Protein AF-A0A0F8YYV9-F1 (afdb_monomer)

Organism: NCBI:txid412755

Mean predicted aligned error: 10.49 Å

Radius of gyration: 18.19 Å; Cα contacts (8 Å, |Δi|>4): 309; chains: 1; bounding box: 38×35×57 Å

Foldseek 3Di:
DVVVVCCVLAPLVLLPWKKWKWWKDDDPDDDDDDDPDCPQQPLSVPVVDDPPIDTATDDIPDVLLLQLLVLLPVCSSRLLVQLLVCVRRRNDWALLVSLVVCVVVVSVCPPPPPCPSVVSSLSVLVSVSQDDGNNDRDPSDRPDQAFDWDADPVRDTDTGRPVPSVVVSVVSRRFKTWDADDCVVNVFDDWDDDPNIIMGITTTRMHTDD

pLDDT: mean 73.63, std 19.94, range [29.73, 96.75]

InterPro domains:
  IPR019062 Restriction endonuclease, type II, HpaII [PF09561] (34-208)

Structure (mmCIF, N/CA/C/O backbone):
data_AF-A0A0F8YYV9-F1
#
_entry.id   AF-A0A0F8YYV9-F1
#
loop_
_atom_site.group_PDB
_atom_site.id
_atom_site.type_symbol
_atom_site.label_atom_id
_atom_site.label_alt_id
_atom_site.label_comp_id
_atom_site.label_asym_id
_atom_site.label_entity_id
_atom_site.label_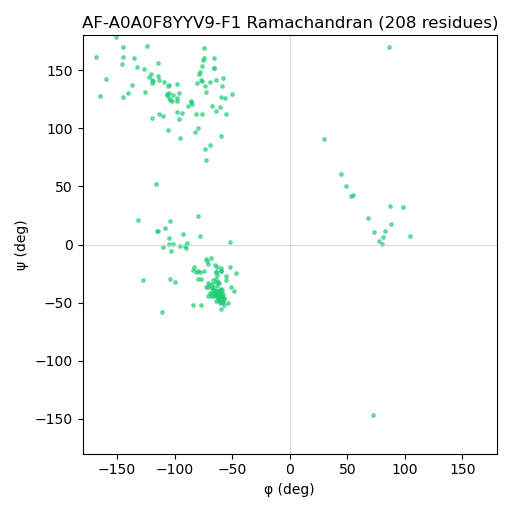seq_id
_atom_site.pdbx_PDB_ins_code
_atom_site.Cartn_x
_atom_site.Cartn_y
_atom_site.Cartn_z
_atom_site.occupancy
_atom_site.B_iso_or_equiv
_atom_site.auth_seq_id
_atom_site.auth_comp_id
_atom_site.auth_asym_id
_atom_site.auth_atom_id
_atom_site.pdbx_PDB_model_num
ATOM 1 N N . GLN A 1 1 ? -0.446 17.752 -26.990 1.00 36.12 1 GLN A N 1
ATOM 2 C CA . GLN A 1 1 ? -0.728 16.373 -27.444 1.00 36.12 1 GLN A CA 1
ATOM 3 C C . GLN A 1 1 ? 0.145 15.329 -26.735 1.00 36.12 1 GLN A C 1
ATOM 5 O O . GLN A 1 1 ? -0.436 14.373 -26.251 1.00 36.12 1 GLN A O 1
ATOM 10 N N . LEU A 1 2 ? 1.465 15.517 -26.540 1.00 30.77 2 LEU A N 1
ATOM 11 C CA . LEU A 1 2 ? 2.277 14.605 -25.694 1.00 30.77 2 LEU A CA 1
ATOM 12 C C . LEU A 1 2 ? 2.104 14.796 -24.171 1.00 30.77 2 LEU A C 1
ATOM 14 O O . LEU A 1 2 ? 2.180 13.827 -23.424 1.00 30.77 2 LEU A O 1
ATOM 18 N N . ALA A 1 3 ? 1.791 16.014 -23.709 1.00 29.73 3 ALA A N 1
ATOM 19 C CA . ALA A 1 3 ? 1.455 16.283 -22.300 1.00 29.73 3 ALA A CA 1
ATOM 20 C C . ALA A 1 3 ? 0.224 15.483 -21.809 1.00 29.73 3 ALA A C 1
ATOM 22 O O . ALA A 1 3 ? 0.084 15.207 -20.625 1.00 29.73 3 ALA A O 1
ATOM 23 N N . THR A 1 4 ? -0.637 15.060 -22.738 1.00 31.62 4 THR A N 1
ATOM 24 C CA . THR A 1 4 ? -1.882 14.327 -22.477 1.00 31.62 4 THR A CA 1
ATOM 25 C C . THR A 1 4 ? -1.653 12.814 -22.314 1.00 31.62 4 THR A C 1
ATOM 27 O O . THR A 1 4 ? -2.448 12.148 -21.663 1.00 31.62 4 THR A O 1
ATOM 30 N N . GLN A 1 5 ? -0.551 12.258 -22.839 1.00 35.56 5 GLN A N 1
ATOM 31 C CA . GLN A 1 5 ? -0.239 10.823 -22.708 1.00 35.56 5 GLN A CA 1
ATOM 32 C C . GLN A 1 5 ? 0.368 10.459 -21.346 1.00 35.56 5 GLN A C 1
ATOM 34 O O . GLN A 1 5 ? 0.130 9.363 -20.849 1.00 35.56 5 GLN A O 1
ATOM 39 N N . ILE A 1 6 ? 1.090 11.388 -20.710 1.00 39.88 6 ILE A N 1
ATOM 40 C CA . ILE A 1 6 ? 1.605 11.204 -19.342 1.00 39.88 6 ILE A CA 1
ATOM 41 C C . ILE A 1 6 ? 0.460 11.293 -18.327 1.00 39.88 6 ILE A C 1
ATOM 43 O O . ILE A 1 6 ? 0.415 10.511 -17.383 1.00 39.88 6 ILE A O 1
ATOM 47 N N . GLN A 1 7 ? -0.520 12.162 -18.572 1.00 32.47 7 GLN A N 1
ATOM 48 C CA . GLN A 1 7 ? -1.734 12.230 -17.762 1.00 32.47 7 GLN A CA 1
ATOM 49 C C . GLN A 1 7 ? -2.594 10.956 -17.901 1.00 32.47 7 GLN A C 1
ATOM 51 O O . GLN A 1 7 ? -3.203 10.523 -16.938 1.00 32.47 7 GLN A O 1
ATOM 56 N N . GLY A 1 8 ? -2.577 10.284 -19.057 1.00 36.84 8 GLY A N 1
ATOM 57 C CA . GLY A 1 8 ? -3.331 9.040 -19.264 1.00 36.84 8 GLY A CA 1
ATOM 58 C C . GLY A 1 8 ? -2.715 7.766 -18.663 1.00 36.84 8 GLY A C 1
ATOM 59 O O . GLY A 1 8 ? -3.448 6.819 -18.413 1.00 36.84 8 GLY A O 1
ATOM 60 N N . ILE A 1 9 ? -1.394 7.715 -18.437 1.00 39.72 9 ILE A N 1
ATOM 61 C CA . ILE A 1 9 ? -0.696 6.517 -17.910 1.00 39.72 9 ILE A CA 1
ATOM 62 C C . ILE A 1 9 ? -0.330 6.672 -16.422 1.00 39.72 9 ILE A C 1
ATOM 64 O O . ILE A 1 9 ? -0.266 5.685 -15.694 1.00 39.72 9 ILE A O 1
ATOM 68 N N . LEU A 1 10 ? -0.093 7.903 -15.952 1.00 37.00 10 LEU A N 1
ATOM 69 C CA . LEU A 1 10 ? 0.369 8.205 -14.588 1.00 37.00 10 LEU A CA 1
ATOM 70 C C . LEU A 1 10 ? -0.653 8.976 -13.752 1.00 37.00 10 LEU A C 1
ATOM 72 O O . LEU A 1 10 ? -0.340 9.416 -12.642 1.00 37.00 10 LEU A O 1
ATOM 76 N N . GLU A 1 11 ? -1.897 9.083 -14.214 1.00 37.03 11 GLU A N 1
ATOM 77 C CA . GLU A 1 11 ? -2.996 9.274 -13.287 1.00 37.03 11 GLU A CA 1
ATOM 78 C C . GLU A 1 11 ? -3.191 7.970 -12.488 1.00 37.03 11 GLU A C 1
ATOM 80 O O . GLU A 1 11 ? -4.095 7.173 -12.712 1.00 37.03 11 GLU A O 1
ATOM 85 N N . LEU A 1 12 ? -2.427 7.842 -11.398 1.00 41.78 12 LEU A N 1
ATOM 86 C CA . LEU A 1 12 ? -2.854 7.105 -10.198 1.00 41.78 12 LEU A CA 1
ATOM 87 C C . LEU A 1 12 ? -4.246 7.565 -9.685 1.00 41.78 12 LEU A C 1
ATOM 89 O O . LEU A 1 12 ? -4.728 7.055 -8.675 1.00 41.78 12 LEU A O 1
ATOM 93 N N . HIS A 1 13 ? -4.909 8.510 -10.368 1.00 35.72 13 HIS A N 1
ATOM 94 C CA . HIS A 1 13 ? -6.298 8.900 -10.174 1.00 35.72 13 HIS A CA 1
ATOM 95 C C . HIS A 1 13 ? -7.268 7.727 -10.388 1.00 35.72 13 HIS A C 1
ATOM 97 O O . HIS A 1 13 ? -8.344 7.743 -9.791 1.00 35.72 13 HIS A O 1
ATOM 103 N N . ASP A 1 14 ? -6.866 6.685 -11.130 1.00 36.91 14 ASP A N 1
ATOM 104 C CA . ASP A 1 14 ? -7.659 5.461 -11.303 1.00 36.91 14 ASP A CA 1
ATOM 105 C C . ASP A 1 14 ? -7.373 4.359 -10.273 1.00 36.91 14 ASP A C 1
ATOM 107 O O . ASP A 1 14 ? -8.088 3.352 -10.245 1.00 36.91 14 ASP A O 1
ATOM 111 N N . MET A 1 15 ? -6.436 4.552 -9.331 1.00 43.28 15 MET A N 1
ATOM 112 C CA . MET A 1 15 ? -6.504 3.811 -8.066 1.00 43.28 15 MET A CA 1
ATOM 113 C C . MET A 1 15 ? -7.656 4.382 -7.236 1.00 43.28 15 MET A C 1
ATOM 115 O O . MET A 1 15 ? -7.483 5.093 -6.243 1.00 43.28 15 MET A O 1
ATOM 119 N N . GLN A 1 16 ? -8.866 4.054 -7.686 1.00 45.97 16 GLN A N 1
ATOM 120 C CA . GLN A 1 16 ? -10.112 4.251 -6.978 1.00 45.97 16 GLN A CA 1
ATOM 121 C C . GLN A 1 16 ? -10.024 3.470 -5.668 1.00 45.97 16 GLN A C 1
ATOM 123 O O . GLN A 1 16 ? -10.283 2.275 -5.616 1.00 45.97 16 GLN A O 1
ATOM 128 N N . TYR A 1 17 ? -9.594 4.169 -4.622 1.00 51.03 17 TYR A N 1
ATOM 129 C CA . TYR A 1 17 ? -9.796 3.874 -3.207 1.00 51.03 17 TYR A CA 1
ATOM 130 C C . TYR A 1 17 ? -9.918 2.396 -2.867 1.00 51.03 17 TYR A C 1
ATOM 132 O O . TYR A 1 17 ? -11.024 1.857 -2.779 1.00 51.03 17 TYR A O 1
ATOM 140 N N . VAL A 1 18 ? -8.796 1.756 -2.568 1.00 57.97 18 VAL A N 1
ATOM 141 C CA . VAL A 1 18 ? -8.884 0.391 -2.073 1.00 57.97 18 VAL A CA 1
ATOM 142 C C . VAL A 1 18 ? -9.122 0.401 -0.575 1.00 57.97 18 VAL A C 1
ATOM 144 O O . VAL A 1 18 ? -8.307 0.920 0.185 1.00 57.97 18 VAL A O 1
ATOM 147 N N . ARG A 1 19 ? -10.235 -0.197 -0.142 1.00 71.62 19 ARG A N 1
ATOM 148 C CA . ARG A 1 19 ? -10.533 -0.367 1.277 1.00 71.62 19 ARG A CA 1
ATOM 149 C C . ARG A 1 19 ? -9.894 -1.627 1.836 1.00 71.62 19 ARG A C 1
ATOM 151 O O . ARG A 1 19 ? -10.179 -2.729 1.378 1.00 71.62 19 ARG A O 1
ATOM 158 N N . ILE A 1 20 ? -9.079 -1.438 2.862 1.00 75.75 20 ILE A N 1
ATOM 159 C CA . ILE A 1 20 ? -8.535 -2.493 3.705 1.00 75.75 20 ILE A CA 1
ATOM 160 C C . ILE A 1 20 ? -9.288 -2.467 5.025 1.00 75.75 20 ILE A C 1
ATOM 162 O O . ILE A 1 20 ? -9.463 -1.412 5.640 1.00 75.75 20 ILE A O 1
ATOM 166 N N . GLU A 1 21 ? -9.748 -3.636 5.442 1.00 76.94 21 GLU A N 1
ATOM 167 C CA . GLU A 1 21 ? -10.428 -3.823 6.705 1.00 76.94 21 GLU A CA 1
ATOM 168 C C . GLU A 1 21 ? -9.463 -4.340 7.759 1.00 76.94 21 GLU A C 1
ATOM 170 O O . GLU A 1 21 ? -8.829 -5.387 7.596 1.00 76.94 21 GLU A O 1
ATOM 175 N N . LEU A 1 22 ? -9.376 -3.593 8.855 1.00 72.25 22 LEU A N 1
ATOM 176 C CA . LEU A 1 22 ? -8.602 -3.959 10.026 1.00 72.25 22 LEU A CA 1
ATOM 177 C C . LEU A 1 22 ? -9.547 -4.199 11.201 1.00 72.25 22 LEU A C 1
ATOM 179 O O . LEU A 1 22 ? -10.558 -3.510 11.349 1.00 72.25 22 LEU A O 1
ATOM 183 N N . LYS A 1 23 ? -9.204 -5.156 12.056 1.00 71.88 23 LYS A N 1
ATOM 184 C CA . LYS A 1 23 ? -9.963 -5.507 13.258 1.00 71.88 23 LYS A CA 1
ATOM 185 C C . LYS A 1 23 ? -9.123 -5.301 14.510 1.00 71.88 23 LYS A C 1
ATOM 187 O O . LYS A 1 23 ? -7.941 -5.642 14.519 1.00 71.88 23 LYS A O 1
ATOM 192 N N . GLY A 1 24 ? -9.762 -4.799 15.564 1.00 63.09 24 GLY A N 1
ATOM 193 C CA . GLY A 1 24 ? -9.172 -4.581 16.885 1.00 63.09 24 GLY A CA 1
ATOM 194 C C . GLY A 1 24 ? -10.213 -4.686 18.005 1.00 63.09 24 GLY A C 1
ATOM 195 O O . GLY A 1 24 ? -11.397 -4.919 17.753 1.00 63.09 24 GLY A O 1
ATOM 196 N N . SER A 1 25 ? -9.774 -4.532 19.250 1.00 49.75 25 SER A N 1
ATOM 197 C CA . SER A 1 25 ? -10.613 -4.576 20.455 1.00 49.75 25 SER A CA 1
ATOM 198 C C . SER A 1 25 ? -10.524 -3.240 21.196 1.00 49.75 25 SER A C 1
ATOM 200 O O . SER A 1 25 ? -9.493 -2.979 21.795 1.00 49.75 25 SER A O 1
ATOM 202 N N . VAL A 1 26 ? -11.585 -2.424 21.189 1.00 45.41 26 VAL A N 1
ATOM 203 C CA . VAL A 1 26 ? -11.641 -1.150 21.942 1.00 45.41 26 VAL A CA 1
ATOM 204 C C . VAL A 1 26 ? -12.483 -1.359 23.202 1.00 45.41 26 VAL A C 1
ATOM 206 O O . VAL A 1 26 ? -13.652 -1.734 23.069 1.00 45.41 26 VAL A O 1
ATOM 209 N N . LEU A 1 27 ? -11.946 -1.088 24.395 1.00 41.25 27 LEU A N 1
ATOM 210 C CA . LEU A 1 27 ? -12.754 -1.024 25.623 1.00 41.25 27 LEU A CA 1
ATOM 211 C C . LEU A 1 27 ? -13.532 0.299 25.692 1.00 41.25 27 LEU A C 1
ATOM 213 O O . LEU A 1 27 ? -13.031 1.349 25.290 1.00 41.25 27 LEU A O 1
ATOM 217 N N . GLU A 1 28 ? -14.770 0.242 26.183 1.00 36.41 28 GLU A N 1
ATOM 218 C CA . GLU A 1 28 ? -15.566 1.434 26.487 1.00 36.41 28 GLU A CA 1
ATOM 219 C C . GLU A 1 28 ? -14.845 2.301 27.535 1.00 36.41 28 GLU A C 1
ATOM 221 O O . GLU A 1 28 ? -14.475 1.812 28.599 1.00 36.41 28 GLU A O 1
ATOM 226 N N . GLY A 1 29 ? -14.648 3.593 27.237 1.00 42.50 29 GLY A N 1
ATOM 227 C CA . GLY A 1 29 ? -14.266 4.593 28.244 1.00 42.50 29 GLY A CA 1
ATOM 228 C C . GLY A 1 29 ? -12.784 4.982 28.374 1.00 42.50 29 GLY A C 1
ATOM 229 O O . GLY A 1 29 ? -12.363 5.344 29.469 1.00 42.50 29 GLY A O 1
ATOM 230 N N . SER A 1 30 ? -11.967 4.982 27.317 1.00 35.78 30 SER A N 1
ATOM 231 C CA . SER A 1 30 ? -10.571 5.446 27.428 1.00 35.78 30 SER A CA 1
ATOM 232 C C . SER A 1 30 ? -10.419 6.982 27.411 1.00 35.78 30 SER A C 1
ATOM 234 O O . SER A 1 30 ? -10.393 7.635 26.367 1.00 35.78 30 SER A O 1
ATOM 236 N N . VAL A 1 31 ? -10.244 7.556 28.607 1.00 35.34 31 VAL A N 1
ATOM 237 C CA . VAL A 1 31 ? -9.543 8.833 28.852 1.00 35.34 31 VAL A CA 1
ATOM 238 C C . VAL A 1 31 ? -8.034 8.589 28.687 1.00 35.34 31 VAL A C 1
ATOM 240 O O . VAL A 1 31 ? -7.525 7.571 29.150 1.00 35.34 31 VAL A O 1
ATOM 243 N N . LEU A 1 32 ? -7.300 9.484 28.009 1.00 38.00 32 LEU A N 1
ATOM 244 C CA . LEU A 1 32 ? -5.879 9.273 27.682 1.00 38.00 32 LEU A CA 1
ATOM 245 C C . LEU A 1 32 ? -4.940 10.248 28.408 1.00 38.00 32 LEU A C 1
ATOM 247 O O . LEU A 1 32 ? -4.836 11.410 28.005 1.00 38.00 32 LEU A O 1
ATOM 251 N N . GLU A 1 33 ? -4.127 9.730 29.333 1.00 29.80 33 GLU A N 1
ATOM 252 C CA . GLU A 1 33 ? -2.882 10.370 29.780 1.00 29.80 33 GLU A CA 1
ATOM 253 C C . GLU A 1 33 ? -1.822 10.437 28.660 1.00 29.80 33 GLU A C 1
ATOM 255 O O . GLU A 1 33 ? -1.933 9.824 27.590 1.00 29.80 33 GLU A O 1
ATOM 260 N N . GLY A 1 34 ? -0.853 11.331 28.854 1.00 33.31 34 GLY A N 1
ATOM 261 C CA . GLY A 1 34 ? 0.056 11.866 27.845 1.00 33.31 34 GLY A CA 1
ATOM 262 C C . GLY A 1 34 ? 1.188 10.927 27.422 1.00 33.31 34 GLY A C 1
ATOM 263 O O . GLY A 1 34 ? 1.820 10.249 28.221 1.00 33.31 34 GLY A O 1
ATOM 264 N N . GLY A 1 35 ? 1.476 10.942 26.123 1.00 31.58 35 GLY A N 1
ATOM 265 C CA . GLY A 1 35 ? 2.637 10.316 25.501 1.00 31.58 35 GLY A CA 1
ATOM 266 C C . GLY A 1 35 ? 2.788 10.893 24.098 1.00 31.58 35 GLY A C 1
ATOM 267 O O . GLY A 1 35 ? 1.804 10.972 23.366 1.00 31.58 35 GLY A O 1
ATOM 268 N N . GLN A 1 36 ? 3.985 11.384 23.787 1.00 34.69 36 GLN A N 1
ATOM 269 C CA . GLN A 1 36 ? 4.268 12.326 22.702 1.00 34.69 36 GLN A CA 1
ATOM 270 C C . GLN A 1 36 ? 3.834 11.805 21.315 1.00 34.69 36 GLN A C 1
ATOM 272 O O . GLN A 1 36 ? 3.978 10.620 21.028 1.00 34.69 36 GLN A O 1
ATOM 277 N N . ASN A 1 37 ? 3.338 12.719 20.465 1.00 40.88 37 ASN A N 1
ATOM 278 C CA . ASN A 1 37 ? 2.818 12.539 19.091 1.00 40.88 37 ASN A CA 1
ATOM 279 C C . ASN A 1 37 ? 1.324 12.169 18.899 1.00 40.88 37 ASN A C 1
ATOM 281 O O . ASN A 1 37 ? 0.958 11.525 17.913 1.00 40.88 37 ASN A O 1
ATOM 285 N N . LYS A 1 38 ? 0.415 12.648 19.765 1.00 43.38 38 LYS A N 1
ATOM 286 C CA . LYS A 1 38 ? -1.045 12.551 19.521 1.00 43.38 38 LYS A CA 1
ATOM 287 C C . LYS A 1 38 ? -1.520 13.339 18.276 1.00 43.38 38 LYS A C 1
ATOM 289 O O . LYS A 1 38 ? -2.560 12.999 17.718 1.00 43.38 38 LYS A O 1
ATOM 294 N N . ASP A 1 39 ? -0.734 14.301 17.787 1.00 46.78 39 ASP A N 1
ATOM 295 C CA . ASP A 1 39 ? -1.170 15.289 16.782 1.00 46.78 39 ASP A CA 1
ATOM 296 C C . ASP A 1 39 ? -0.966 14.888 15.307 1.00 46.78 39 ASP A C 1
ATOM 298 O O . ASP A 1 39 ? -1.372 15.624 14.411 1.00 46.78 39 ASP A O 1
ATOM 302 N N . LYS A 1 40 ? -0.361 13.725 15.011 1.00 50.59 40 LYS A N 1
ATOM 303 C CA . LYS A 1 40 ? -0.016 13.327 13.623 1.00 50.59 40 LYS A CA 1
ATOM 304 C C . LYS A 1 40 ? -0.936 12.285 12.979 1.00 50.59 40 LYS A C 1
ATOM 306 O O . LYS A 1 40 ? -0.771 11.969 11.800 1.00 50.59 40 LYS A O 1
ATOM 311 N N . ALA A 1 41 ? -1.900 11.733 13.715 1.00 57.69 41 ALA A N 1
ATOM 312 C CA . ALA A 1 41 ? -2.795 10.708 13.180 1.00 57.69 41 ALA A CA 1
ATOM 313 C C . ALA A 1 41 ? -3.712 11.294 12.098 1.00 57.69 41 ALA A C 1
ATOM 315 O O . ALA A 1 41 ? -4.541 12.160 12.377 1.00 57.69 41 ALA A O 1
ATOM 316 N N . LYS A 1 42 ? -3.630 10.773 10.871 1.00 67.44 42 LYS A N 1
ATOM 317 C CA . LYS A 1 42 ? -4.288 11.377 9.696 1.00 67.44 42 LYS A CA 1
ATOM 318 C C . LYS A 1 42 ? -5.817 11.390 9.756 1.00 67.44 42 LYS A C 1
ATOM 320 O O . LYS A 1 42 ? -6.442 12.211 9.098 1.00 67.44 42 LYS A O 1
ATOM 325 N N . ILE A 1 43 ? -6.412 10.486 10.532 1.00 69.06 43 ILE A N 1
ATOM 326 C CA . ILE A 1 43 ? -7.861 10.435 10.790 1.00 69.06 43 ILE A CA 1
ATOM 327 C C . ILE A 1 43 ? -8.177 10.300 12.286 1.00 69.06 43 ILE A C 1
ATOM 329 O O . ILE A 1 43 ? -9.240 9.817 12.660 1.00 69.06 43 ILE A O 1
ATOM 333 N N . GLY A 1 44 ? -7.230 10.664 13.159 1.00 60.31 44 GLY A N 1
ATOM 334 C CA . GLY A 1 44 ? -7.378 10.436 14.596 1.00 60.31 44 GLY A CA 1
ATOM 335 C C . GLY A 1 44 ? -7.339 8.956 14.992 1.00 60.31 44 GLY A C 1
ATOM 336 O O . GLY A 1 44 ? -7.838 8.618 16.058 1.00 60.31 44 GLY A O 1
ATOM 337 N N . LEU A 1 45 ? -6.734 8.081 14.173 1.00 66.81 45 LEU A N 1
ATOM 338 C CA . LEU A 1 45 ? -6.602 6.644 14.457 1.00 66.81 45 LEU A CA 1
ATOM 339 C C . LEU A 1 45 ? -6.011 6.389 15.860 1.00 66.81 45 LEU A C 1
ATOM 341 O O . LEU A 1 45 ? -6.479 5.518 16.577 1.00 66.81 45 LEU A O 1
ATOM 345 N N . ASN A 1 46 ? -5.069 7.228 16.303 1.00 58.28 46 ASN A N 1
ATOM 346 C CA . ASN A 1 46 ? -4.439 7.154 17.631 1.00 58.28 46 ASN A CA 1
ATOM 347 C C . ASN A 1 46 ? -5.371 7.560 18.793 1.00 58.28 46 ASN A C 1
ATOM 349 O O . ASN A 1 46 ? -5.059 7.298 19.948 1.00 58.28 46 ASN A O 1
ATOM 353 N N . ARG A 1 47 ? -6.491 8.243 18.514 1.00 54.25 47 ARG A N 1
ATOM 354 C CA . ARG A 1 47 ? -7.559 8.521 19.500 1.00 54.25 47 ARG A CA 1
ATOM 355 C C . ARG A 1 47 ? -8.521 7.346 19.634 1.00 54.25 47 ARG A C 1
ATOM 357 O O . ARG A 1 47 ? -9.291 7.288 20.582 1.00 54.25 47 ARG A O 1
ATOM 364 N N . ILE A 1 48 ? -8.515 6.484 18.626 1.00 57.56 48 ILE A N 1
ATOM 365 C CA . ILE A 1 48 ? -9.444 5.382 18.441 1.00 57.56 48 ILE A CA 1
ATOM 366 C C . ILE A 1 48 ? -8.803 4.065 18.902 1.00 57.56 48 ILE A C 1
ATOM 368 O O . ILE A 1 48 ? -9.501 3.195 19.406 1.00 57.56 48 ILE A O 1
ATOM 372 N N . LEU A 1 49 ? -7.484 3.947 18.750 1.00 56.41 49 LEU A N 1
ATOM 373 C CA . LEU A 1 49 ? -6.679 2.801 19.149 1.00 56.41 49 LEU A CA 1
ATOM 374 C C . LEU A 1 49 ? -5.861 3.155 20.384 1.00 56.41 49 LEU A C 1
ATOM 376 O O . LEU A 1 49 ? -5.156 4.167 20.398 1.00 56.41 49 LEU A O 1
ATOM 380 N N . THR A 1 50 ? -5.909 2.314 21.412 1.00 49.44 50 THR A N 1
ATOM 381 C CA . THR A 1 50 ? -4.974 2.430 22.535 1.00 49.44 50 THR A CA 1
ATOM 382 C C . THR A 1 50 ? -3.584 1.906 22.143 1.00 49.44 50 THR A C 1
ATOM 384 O O . THR A 1 50 ? -3.442 1.118 21.209 1.00 49.44 50 THR A O 1
ATOM 387 N N . LYS A 1 51 ? -2.528 2.315 22.868 1.00 47.03 51 LYS A N 1
ATOM 388 C CA . LYS A 1 51 ? -1.134 1.857 22.647 1.00 47.03 51 LYS A CA 1
ATOM 389 C C . LYS A 1 51 ? -0.966 0.323 22.616 1.00 47.03 51 LYS A C 1
ATOM 391 O O . LYS A 1 51 ? 0.040 -0.144 22.099 1.00 47.03 51 LYS A O 1
ATOM 396 N N . ASN A 1 52 ? -1.928 -0.428 23.160 1.00 43.22 52 ASN A N 1
ATOM 397 C CA . ASN A 1 52 ? -1.900 -1.887 23.286 1.00 43.22 52 ASN A CA 1
ATOM 398 C C . ASN A 1 52 ? -2.813 -2.616 22.280 1.00 43.22 52 ASN A C 1
ATOM 400 O O . ASN A 1 52 ? -2.955 -3.836 22.357 1.00 43.22 52 ASN A O 1
ATOM 404 N N . GLU A 1 53 ? -3.446 -1.907 21.341 1.00 57.88 53 GLU A N 1
ATOM 405 C CA . GLU A 1 53 ? -4.351 -2.516 20.366 1.00 57.88 53 GLU A CA 1
ATOM 406 C C . GLU A 1 53 ? -3.643 -2.881 19.060 1.00 57.88 53 GLU A C 1
ATOM 408 O O . GLU A 1 53 ? -3.242 -2.031 18.265 1.00 57.88 53 GLU A O 1
ATOM 413 N N . ASN A 1 54 ? -3.558 -4.1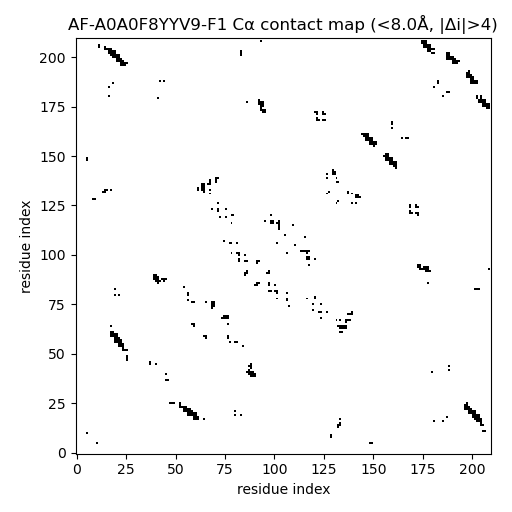85 18.804 1.00 68.50 54 ASN A N 1
ATOM 414 C CA . ASN A 1 54 ? -3.077 -4.717 17.538 1.00 68.50 54 ASN A CA 1
ATOM 415 C C . ASN A 1 54 ? -4.205 -4.709 16.504 1.00 68.50 54 ASN A C 1
ATOM 417 O O . ASN A 1 54 ? -5.011 -5.640 16.449 1.00 68.50 54 ASN A O 1
ATOM 421 N N . LEU A 1 55 ? -4.242 -3.676 15.659 1.00 78.44 55 LEU A N 1
ATOM 422 C CA . LEU A 1 55 ? -4.993 -3.742 14.409 1.00 78.44 55 LEU A CA 1
ATOM 423 C C . LEU A 1 55 ? -4.432 -4.866 13.540 1.00 78.44 55 LEU A C 1
ATOM 425 O O . LEU A 1 55 ? -3.269 -4.823 13.135 1.00 78.44 55 LEU A O 1
ATOM 429 N N . LYS A 1 56 ? -5.275 -5.853 13.240 1.00 84.44 56 LYS A N 1
ATOM 430 C CA . LYS A 1 56 ? -4.940 -6.971 12.357 1.00 84.44 56 LYS A CA 1
ATOM 431 C C . LYS A 1 56 ? -5.695 -6.854 11.048 1.00 84.44 56 LYS A C 1
ATOM 433 O O . LYS A 1 56 ? -6.878 -6.511 11.052 1.00 84.44 56 LYS A O 1
ATOM 438 N N . PHE A 1 57 ? -5.012 -7.166 9.954 1.00 88.94 57 PHE A N 1
ATOM 439 C CA . PHE A 1 57 ? -5.645 -7.316 8.653 1.00 88.94 57 PHE A CA 1
ATOM 440 C C . PHE A 1 57 ? -6.727 -8.399 8.700 1.00 88.94 57 PHE A C 1
ATOM 442 O O . PHE A 1 57 ? -6.534 -9.450 9.311 1.00 88.94 57 PHE A O 1
ATOM 449 N N . VAL A 1 58 ? -7.878 -8.109 8.093 1.00 88.94 58 VAL A N 1
ATOM 450 C CA . VAL A 1 58 ? -8.983 -9.061 7.930 1.00 88.94 58 VAL A CA 1
ATOM 451 C C . VAL A 1 58 ? -9.128 -9.432 6.466 1.00 88.94 58 VAL A C 1
ATOM 453 O O . VAL A 1 58 ? -9.094 -10.607 6.127 1.00 88.94 58 VAL A O 1
ATOM 456 N N . GLN A 1 59 ? -9.339 -8.425 5.621 1.00 88.50 59 GLN A N 1
ATOM 457 C CA . GLN A 1 59 ? -9.618 -8.595 4.202 1.00 88.50 59 GLN A CA 1
ATOM 458 C C . GLN A 1 59 ? -9.516 -7.255 3.473 1.00 88.50 59 GLN A C 1
ATOM 460 O O . GLN A 1 59 ? -9.615 -6.175 4.071 1.00 88.50 59 GLN A O 1
ATOM 465 N N . THR A 1 60 ? -9.369 -7.318 2.158 1.00 88.50 60 THR A N 1
ATOM 466 C CA . THR A 1 60 ? -9.712 -6.200 1.282 1.00 88.50 60 THR A CA 1
ATOM 467 C C . THR A 1 60 ? -11.235 -6.145 1.148 1.00 88.50 60 THR A C 1
ATOM 469 O O . THR A 1 60 ? -11.927 -7.149 1.302 1.00 88.50 60 THR A O 1
ATOM 472 N N . GLN A 1 61 ? -11.799 -4.972 0.874 1.00 83.56 61 GLN A N 1
ATOM 473 C CA . GLN A 1 61 ? -13.243 -4.869 0.659 1.00 83.56 61 GLN A CA 1
ATOM 474 C C . GLN A 1 61 ? -13.677 -5.507 -0.668 1.00 83.56 61 GLN A C 1
ATOM 476 O O . GLN A 1 61 ? -14.794 -6.007 -0.769 1.00 83.56 61 GLN A O 1
ATOM 481 N N . ASP A 1 62 ? -12.817 -5.439 -1.682 1.00 85.69 62 ASP A N 1
ATOM 482 C CA . ASP A 1 62 ? -13.063 -6.009 -3.002 1.00 85.69 62 ASP A CA 1
ATOM 483 C C . ASP A 1 62 ? -12.244 -7.293 -3.168 1.00 85.69 62 ASP A C 1
ATOM 485 O O . ASP A 1 62 ? -11.024 -7.290 -2.958 1.00 85.69 62 ASP A O 1
ATOM 489 N N . ILE A 1 63 ? -12.919 -8.388 -3.526 1.00 89.69 63 ILE A N 1
ATOM 490 C CA . ILE A 1 63 ? -12.285 -9.690 -3.752 1.00 89.69 63 ILE A CA 1
ATOM 491 C C . ILE A 1 63 ? -11.380 -9.677 -4.986 1.00 89.69 63 ILE A C 1
ATOM 493 O O . ILE A 1 63 ? -10.319 -10.294 -4.961 1.00 89.69 63 ILE A O 1
ATOM 497 N N . THR A 1 64 ? -11.745 -8.921 -6.022 1.00 91.56 64 THR A N 1
ATOM 498 C CA . THR A 1 64 ? -10.949 -8.726 -7.240 1.00 91.56 64 THR A CA 1
ATOM 499 C C . THR A 1 64 ? -9.618 -8.093 -6.884 1.00 91.56 64 THR A C 1
ATOM 501 O O . THR A 1 64 ? -8.571 -8.567 -7.313 1.00 91.56 64 THR A O 1
ATOM 504 N N . PHE A 1 65 ? -9.629 -7.079 -6.013 1.00 91.25 65 PHE A N 1
ATOM 505 C CA . PHE A 1 65 ? -8.382 -6.488 -5.547 1.00 91.25 65 PHE A CA 1
ATOM 506 C C . PHE A 1 65 ? -7.538 -7.484 -4.746 1.00 91.25 65 PHE A C 1
ATOM 508 O O . PHE A 1 65 ? -6.331 -7.555 -4.961 1.00 91.25 65 PHE A O 1
ATOM 515 N N . SER A 1 66 ? -8.152 -8.292 -3.871 1.00 91.44 66 SER A N 1
ATOM 516 C CA . SER A 1 66 ? -7.422 -9.350 -3.154 1.00 91.44 66 SER A CA 1
ATOM 517 C C . SER A 1 66 ? -6.760 -10.335 -4.116 1.00 91.44 66 SER A C 1
ATOM 519 O O . SER A 1 66 ? -5.628 -10.751 -3.884 1.00 91.44 66 SER A O 1
ATOM 521 N N . GLN A 1 67 ? -7.465 -10.727 -5.178 1.00 94.69 67 GLN A N 1
ATOM 522 C CA . GLN A 1 67 ? -6.967 -11.651 -6.196 1.00 94.69 67 GLN A CA 1
ATOM 523 C C . GLN A 1 67 ? -5.834 -11.017 -7.007 1.00 94.69 67 GLN A C 1
ATOM 525 O O . GLN A 1 67 ? -4.806 -11.652 -7.218 1.00 94.69 67 GLN A O 1
ATOM 530 N N . ASN A 1 68 ? -5.965 -9.744 -7.381 1.00 94.00 68 ASN A N 1
ATOM 531 C CA . ASN A 1 68 ? -4.912 -9.006 -8.075 1.00 94.00 68 ASN A CA 1
ATOM 532 C C . ASN A 1 68 ? -3.649 -8.863 -7.218 1.00 94.00 68 ASN A C 1
ATOM 534 O O . ASN A 1 68 ? -2.544 -8.992 -7.733 1.00 94.00 68 ASN A O 1
ATOM 538 N N . LEU A 1 69 ? -3.799 -8.619 -5.913 1.00 94.44 69 LEU A N 1
ATOM 539 C CA . LEU A 1 69 ? -2.675 -8.619 -4.979 1.00 94.44 69 LEU A CA 1
ATOM 540 C C . LEU A 1 69 ? -2.029 -10.006 -4.877 1.00 94.44 69 LEU A C 1
ATOM 542 O O . LEU A 1 69 ? -0.808 -10.104 -4.933 1.00 94.44 69 LEU A O 1
ATOM 546 N N . MET A 1 70 ? -2.835 -11.068 -4.812 1.00 95.00 70 MET A N 1
ATOM 547 C CA . MET A 1 70 ? -2.357 -12.454 -4.771 1.00 95.00 70 MET A CA 1
ATOM 548 C C . MET A 1 70 ? -1.577 -12.857 -6.031 1.00 95.00 70 MET A C 1
ATOM 550 O O . MET A 1 70 ? -0.631 -13.633 -5.937 1.00 95.00 70 MET A O 1
ATOM 554 N N . MET A 1 71 ? -1.926 -12.299 -7.197 1.00 95.00 71 MET A N 1
ATOM 555 C CA . MET A 1 71 ? -1.161 -12.479 -8.441 1.00 95.00 71 MET A CA 1
ATOM 556 C C . MET A 1 71 ? 0.259 -11.901 -8.360 1.00 95.00 71 MET A C 1
ATOM 558 O O . MET A 1 71 ? 1.140 -12.352 -9.087 1.00 95.00 71 MET A O 1
ATOM 562 N N . ILE A 1 72 ? 0.482 -10.900 -7.503 1.00 94.56 72 ILE A N 1
ATOM 563 C CA . ILE A 1 72 ? 1.800 -10.296 -7.265 1.00 94.56 72 ILE A CA 1
ATOM 564 C C . ILE A 1 72 ? 2.562 -11.129 -6.233 1.00 94.56 72 ILE A C 1
ATOM 566 O O . ILE A 1 72 ? 3.708 -11.512 -6.460 1.00 94.56 72 ILE A O 1
ATOM 570 N N . ASP A 1 73 ? 1.923 -11.397 -5.093 1.00 95.06 73 ASP A N 1
ATOM 571 C CA . ASP A 1 73 ? 2.439 -12.253 -4.030 1.00 95.06 73 ASP A CA 1
ATOM 572 C C . ASP A 1 73 ? 1.290 -12.733 -3.131 1.00 95.06 73 ASP A C 1
ATOM 574 O O . ASP A 1 73 ? 0.381 -11.964 -2.808 1.00 95.06 73 ASP A O 1
ATOM 578 N N . SER A 1 74 ? 1.350 -13.984 -2.669 1.00 94.75 74 SER A N 1
ATOM 579 C CA . SER A 1 74 ? 0.329 -14.582 -1.800 1.00 94.75 74 SER A CA 1
ATOM 580 C C . SER A 1 74 ? 0.055 -13.790 -0.516 1.00 94.75 74 SER A C 1
ATOM 582 O O . SER A 1 74 ? -1.063 -13.856 -0.012 1.00 94.75 74 SER A O 1
ATOM 584 N N . HIS A 1 75 ? 1.036 -13.033 -0.010 1.00 94.56 75 HIS A N 1
ATOM 585 C CA . HIS A 1 75 ? 0.926 -12.201 1.194 1.00 94.56 75 HIS A CA 1
ATOM 586 C C . HIS A 1 75 ? 0.893 -10.694 0.903 1.00 94.56 75 HIS A C 1
ATOM 588 O O . HIS A 1 75 ? 1.079 -9.861 1.798 1.00 94.56 75 HIS A O 1
ATOM 594 N N . MET A 1 76 ? 0.675 -10.298 -0.355 1.00 95.88 76 MET A N 1
ATOM 595 C CA . MET A 1 76 ? 0.705 -8.884 -0.734 1.00 95.88 76 MET A CA 1
ATOM 596 C C . MET A 1 76 ? -0.403 -8.071 -0.044 1.00 95.88 76 MET A C 1
ATOM 598 O O . MET A 1 76 ? -0.211 -6.891 0.254 1.00 95.88 76 MET A O 1
ATOM 602 N N . SER A 1 77 ? -1.544 -8.695 0.265 1.00 93.94 77 SER A N 1
ATOM 603 C CA . SER A 1 77 ? -2.643 -8.067 1.012 1.00 93.94 77 SER A CA 1
ATOM 604 C C . SER A 1 77 ? -2.227 -7.670 2.427 1.00 93.94 77 SER A C 1
ATOM 606 O O . SER A 1 77 ? -2.503 -6.554 2.866 1.00 93.94 77 SER A O 1
ATOM 608 N N . GLU A 1 78 ? -1.509 -8.546 3.122 1.00 93.12 78 GLU A N 1
ATOM 609 C CA . GLU A 1 78 ? -0.993 -8.339 4.470 1.00 93.12 78 GLU A CA 1
ATOM 610 C C . GLU A 1 78 ? 0.076 -7.243 4.488 1.00 93.12 78 GLU A C 1
ATOM 612 O O . GLU A 1 78 ? 0.028 -6.346 5.332 1.00 93.12 78 GLU A O 1
ATOM 617 N N . ILE A 1 79 ? 0.994 -7.264 3.516 1.00 95.31 79 ILE A N 1
ATOM 618 C CA . ILE A 1 79 ? 2.030 -6.234 3.363 1.00 95.31 79 ILE A CA 1
ATOM 619 C C . ILE A 1 79 ? 1.381 -4.866 3.107 1.00 95.31 79 ILE A C 1
ATOM 621 O O . ILE A 1 79 ? 1.696 -3.889 3.792 1.00 95.31 79 ILE A O 1
ATOM 625 N N . ALA A 1 80 ? 0.435 -4.785 2.165 1.00 94.50 80 ALA A N 1
ATOM 626 C CA . ALA A 1 80 ? -0.276 -3.546 1.855 1.00 94.50 80 ALA A CA 1
ATOM 627 C C . ALA A 1 80 ? -1.084 -3.033 3.060 1.00 94.50 80 ALA A C 1
ATOM 629 O O . ALA A 1 80 ? -1.090 -1.832 3.344 1.00 94.50 80 ALA A O 1
ATOM 630 N N . ALA A 1 81 ? -1.731 -3.933 3.805 1.00 92.12 81 ALA A N 1
ATOM 631 C CA . ALA A 1 81 ? -2.473 -3.595 5.011 1.00 92.12 81 ALA A CA 1
ATOM 632 C C . ALA A 1 81 ? -1.576 -3.029 6.115 1.00 92.12 81 ALA A C 1
ATOM 634 O O . ALA A 1 81 ? -1.953 -2.041 6.752 1.00 92.12 81 ALA A O 1
ATOM 635 N N . GLU A 1 82 ? -0.383 -3.595 6.309 1.00 91.75 82 GLU A N 1
ATOM 636 C CA . GLU A 1 82 ? 0.595 -3.074 7.263 1.00 91.75 82 GLU A CA 1
ATOM 637 C C . GLU A 1 82 ? 1.052 -1.665 6.867 1.00 91.75 82 GLU A C 1
ATOM 639 O O . GLU A 1 82 ? 1.030 -0.756 7.698 1.00 91.75 82 GLU A O 1
ATOM 644 N N . MET A 1 83 ? 1.366 -1.431 5.588 1.00 93.38 83 MET A N 1
ATOM 645 C CA . MET A 1 83 ? 1.717 -0.091 5.101 1.00 93.38 83 MET A CA 1
ATOM 646 C C . MET A 1 83 ? 0.591 0.923 5.345 1.00 93.38 83 MET A C 1
ATOM 648 O O . MET A 1 83 ? 0.840 2.033 5.820 1.00 93.38 83 MET A O 1
ATOM 652 N N . VAL A 1 84 ? -0.661 0.548 5.058 1.00 91.06 84 VAL A N 1
ATOM 653 C CA . VAL A 1 84 ? -1.839 1.400 5.297 1.00 91.06 84 VAL A CA 1
ATOM 654 C C . VAL A 1 84 ? -2.008 1.693 6.786 1.00 91.06 84 VAL A C 1
ATOM 656 O O . VAL A 1 84 ? -2.244 2.843 7.165 1.00 91.06 84 VAL A O 1
ATOM 659 N N . L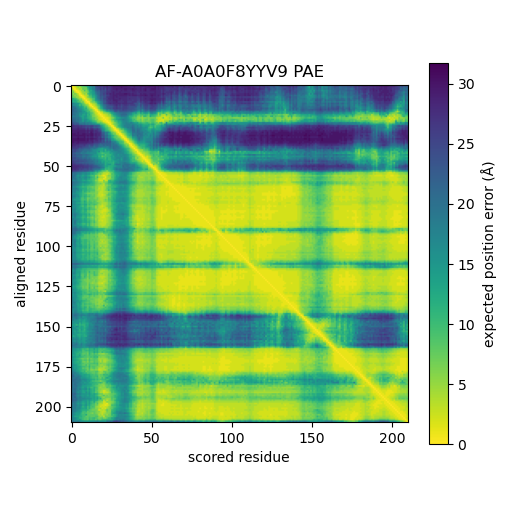YS A 1 85 ? -1.842 0.687 7.647 1.00 87.75 85 LYS A N 1
ATOM 660 C CA . LYS A 1 85 ? -1.896 0.850 9.103 1.00 87.75 85 LYS A CA 1
ATOM 661 C C . LYS A 1 85 ? -0.861 1.875 9.574 1.00 87.75 85 LYS A C 1
ATOM 663 O O . LYS A 1 85 ? -1.223 2.847 10.237 1.00 87.75 85 LYS A O 1
ATOM 668 N N . VAL A 1 86 ? 0.402 1.705 9.183 1.00 87.75 86 VAL A N 1
ATOM 669 C CA . VAL A 1 86 ? 1.514 2.601 9.552 1.00 87.75 86 VAL A CA 1
ATOM 670 C C . VAL A 1 86 ? 1.263 4.030 9.070 1.00 87.75 86 VAL A C 1
ATOM 672 O O . VAL A 1 86 ? 1.484 4.992 9.812 1.00 87.75 86 VAL A O 1
ATOM 675 N N . TYR A 1 87 ? 0.747 4.178 7.851 1.00 89.62 87 TYR A N 1
ATOM 676 C CA . TYR A 1 87 ? 0.392 5.472 7.283 1.00 89.62 87 TYR A CA 1
ATOM 677 C C . TYR A 1 87 ? -0.672 6.205 8.115 1.00 89.62 87 TYR A C 1
ATOM 679 O O . TYR A 1 87 ? -0.487 7.371 8.476 1.00 89.62 87 TYR A O 1
ATOM 687 N N . TYR A 1 88 ? -1.779 5.537 8.461 1.00 84.75 88 TYR A N 1
ATOM 688 C CA . TYR A 1 88 ? -2.883 6.168 9.198 1.00 84.75 88 TYR A CA 1
ATOM 689 C C . TYR A 1 88 ? -2.592 6.410 10.683 1.00 84.75 88 TYR A C 1
ATOM 691 O O . TYR A 1 88 ? -3.183 7.329 11.262 1.00 84.75 88 TYR A O 1
ATOM 699 N N . LEU A 1 89 ? -1.649 5.670 11.275 1.00 81.69 89 LEU A N 1
ATOM 700 C CA . LEU A 1 89 ? -1.095 5.959 12.606 1.00 81.69 89 LEU A CA 1
ATOM 701 C C . LEU A 1 89 ? -0.248 7.250 12.631 1.00 81.69 89 LEU A C 1
ATOM 703 O O . LEU A 1 89 ? 0.051 7.776 13.705 1.00 81.69 89 LEU A O 1
ATOM 707 N N . GLY A 1 90 ? 0.078 7.815 11.461 1.00 76.50 90 GLY A N 1
ATOM 708 C CA . GLY A 1 90 ? 0.747 9.112 11.335 1.00 76.50 90 GLY A CA 1
ATOM 709 C C . GLY A 1 90 ? 2.272 9.043 11.375 1.00 76.50 90 GLY A C 1
ATOM 710 O O . GLY A 1 90 ? 2.913 10.065 11.619 1.00 76.50 90 GLY A O 1
ATOM 711 N N . PHE A 1 91 ? 2.859 7.863 11.157 1.00 71.38 91 PHE A N 1
ATOM 712 C CA . PHE A 1 91 ? 4.308 7.690 11.247 1.00 71.38 91 PHE A CA 1
ATOM 713 C C . PHE A 1 91 ? 5.046 8.231 10.028 1.00 71.38 91 PHE A C 1
ATOM 715 O O . PHE A 1 91 ? 5.995 8.990 10.185 1.00 71.38 91 PHE A O 1
ATOM 722 N N . GLN A 1 92 ? 4.637 7.815 8.830 1.00 83.94 92 GLN A N 1
ATOM 723 C CA . GLN A 1 92 ? 5.379 8.035 7.589 1.00 83.94 92 GLN A CA 1
ATOM 724 C C . GLN A 1 92 ? 4.418 8.261 6.425 1.00 83.94 92 GLN A C 1
ATOM 726 O O . GLN A 1 92 ? 3.232 7.931 6.512 1.00 83.94 92 GLN A O 1
ATOM 731 N N . THR A 1 93 ? 4.914 8.841 5.332 1.00 89.00 93 THR A N 1
ATOM 732 C CA . THR A 1 93 ? 4.079 9.085 4.144 1.00 89.00 93 THR A CA 1
ATOM 733 C C . THR A 1 93 ? 4.681 8.550 2.863 1.00 89.00 93 THR A C 1
ATOM 735 O O . THR A 1 93 ? 3.924 8.159 1.977 1.00 89.00 93 THR A O 1
ATOM 738 N N . THR A 1 94 ? 6.007 8.508 2.741 1.00 94.56 94 THR A N 1
ATOM 739 C CA . THR A 1 94 ? 6.639 8.003 1.524 1.00 94.56 94 THR A CA 1
ATOM 740 C C . THR A 1 94 ? 6.612 6.480 1.497 1.00 94.56 94 THR A C 1
ATOM 742 O O . THR A 1 94 ? 6.673 5.830 2.542 1.00 94.56 94 THR A O 1
ATOM 745 N N . VAL A 1 95 ? 6.529 5.894 0.300 1.00 95.06 95 VAL A N 1
ATOM 746 C CA . VAL A 1 95 ? 6.496 4.430 0.167 1.00 95.06 95 VAL A CA 1
ATOM 747 C C . VAL A 1 95 ? 7.765 3.790 0.735 1.00 95.06 95 VAL A C 1
ATOM 749 O O . VAL A 1 95 ? 7.675 2.786 1.436 1.00 95.06 95 VAL A O 1
ATOM 752 N N . GLN A 1 96 ? 8.923 4.419 0.524 1.00 95.94 96 GLN A N 1
ATOM 753 C CA . GLN A 1 96 ? 10.196 3.973 1.085 1.00 95.94 96 GLN A CA 1
ATOM 754 C C . GLN A 1 96 ? 10.176 3.887 2.618 1.00 95.94 96 GLN A C 1
ATOM 756 O O . GLN A 1 96 ? 10.565 2.869 3.187 1.00 95.94 96 GLN A O 1
ATOM 761 N N . GLU A 1 97 ? 9.709 4.935 3.299 1.00 94.88 97 GLU A N 1
ATOM 762 C CA . GLU A 1 97 ? 9.652 4.955 4.764 1.00 94.88 97 GLU A CA 1
ATOM 763 C C . GLU A 1 97 ? 8.627 3.956 5.313 1.00 94.88 97 GLU A C 1
ATOM 765 O O . GLU A 1 97 ? 8.873 3.322 6.341 1.00 94.88 97 GLU A O 1
ATOM 770 N N . LEU A 1 98 ? 7.488 3.798 4.629 1.00 94.31 98 LEU A N 1
ATOM 771 C CA . LEU A 1 98 ? 6.471 2.811 4.987 1.00 94.31 98 LEU A CA 1
ATOM 772 C C . LEU A 1 98 ? 7.019 1.388 4.849 1.00 94.31 98 LEU A C 1
ATOM 774 O O . LEU A 1 98 ? 6.909 0.614 5.794 1.00 94.31 98 LEU A O 1
ATOM 778 N N . ALA A 1 99 ? 7.664 1.062 3.728 1.00 95.12 99 ALA A N 1
ATOM 779 C CA . ALA A 1 99 ? 8.278 -0.246 3.506 1.00 95.12 99 ALA A CA 1
ATOM 780 C C . ALA A 1 99 ? 9.376 -0.547 4.537 1.00 95.12 99 ALA A C 1
ATOM 782 O O . ALA A 1 99 ? 9.418 -1.643 5.083 1.00 95.12 99 ALA A O 1
ATOM 783 N N . LEU A 1 100 ? 10.209 0.442 4.881 1.00 93.56 100 LEU A N 1
ATOM 784 C CA . LEU A 1 100 ? 11.217 0.293 5.933 1.00 93.56 100 LEU A CA 1
ATOM 785 C C . LEU A 1 100 ? 10.589 0.030 7.310 1.00 93.56 100 LEU A C 1
ATOM 787 O O . LEU A 1 100 ? 11.157 -0.696 8.122 1.00 93.56 100 LEU A O 1
ATOM 791 N N . HIS A 1 101 ? 9.437 0.634 7.604 1.00 91.12 101 HIS A N 1
ATOM 792 C CA . HIS A 1 101 ? 8.715 0.358 8.844 1.00 91.12 101 HIS A CA 1
ATOM 793 C C . HIS A 1 101 ? 8.122 -1.057 8.848 1.00 91.12 101 HIS A C 1
ATOM 795 O O . HIS A 1 101 ? 8.221 -1.748 9.857 1.00 91.12 101 HIS A O 1
ATOM 801 N N . VAL A 1 102 ? 7.560 -1.504 7.721 1.00 91.56 102 VAL A N 1
ATOM 802 C CA . VAL A 1 102 ? 7.078 -2.884 7.553 1.00 91.56 102 VAL A CA 1
ATOM 803 C C . VAL A 1 102 ? 8.223 -3.880 7.743 1.00 91.56 102 VAL A C 1
ATOM 805 O O . VAL A 1 102 ? 8.061 -4.833 8.492 1.00 91.56 102 VAL A O 1
ATOM 808 N N . GLU A 1 103 ? 9.394 -3.623 7.155 1.00 92.50 103 GLU A N 1
ATOM 809 C CA . GLU A 1 103 ? 10.590 -4.462 7.313 1.00 92.50 103 GLU A CA 1
ATOM 810 C C . GLU A 1 103 ? 11.019 -4.580 8.784 1.00 92.50 103 GLU A C 1
ATOM 812 O O . GLU A 1 103 ? 11.388 -5.656 9.237 1.00 92.50 103 GLU A O 1
ATOM 817 N N . LYS A 1 104 ? 10.926 -3.492 9.561 1.00 90.00 104 LYS A N 1
ATOM 818 C CA . LYS A 1 104 ? 11.235 -3.509 11.002 1.00 90.00 104 LYS A CA 1
ATOM 819 C C . LYS A 1 104 ? 10.203 -4.270 11.834 1.00 90.00 104 LYS A C 1
ATOM 821 O O . LYS A 1 104 ? 10.575 -4.857 12.844 1.00 90.00 104 LYS A O 1
ATOM 826 N N . ASN A 1 105 ? 8.928 -4.206 11.449 1.00 88.44 105 ASN A N 1
ATOM 827 C CA . ASN A 1 105 ? 7.846 -4.900 12.150 1.00 88.44 105 ASN A CA 1
ATOM 828 C C . ASN A 1 105 ? 7.74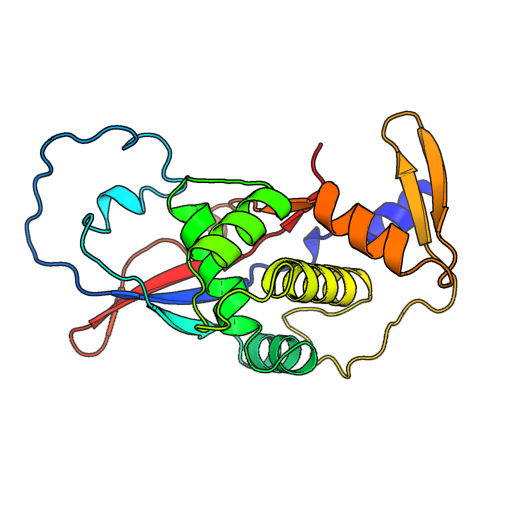7 -6.378 11.762 1.00 88.44 105 ASN A C 1
ATOM 830 O O . ASN A 1 105 ? 7.176 -7.150 12.524 1.00 88.44 105 ASN A O 1
ATOM 834 N N . ASP A 1 106 ? 8.256 -6.733 10.581 1.00 91.25 106 ASP A N 1
ATOM 835 C CA . ASP A 1 106 ? 8.264 -8.075 10.009 1.00 91.25 106 ASP A CA 1
ATOM 836 C C . ASP A 1 106 ? 6.914 -8.814 10.160 1.00 91.25 106 ASP A C 1
ATOM 838 O O . ASP A 1 106 ? 6.842 -9.864 10.800 1.00 91.25 106 ASP A O 1
ATOM 842 N N . PRO A 1 107 ? 5.804 -8.286 9.596 1.00 89.44 107 PRO A N 1
ATOM 843 C CA . PRO A 1 107 ? 4.465 -8.844 9.815 1.00 89.44 107 PRO A CA 1
ATOM 844 C C . PRO A 1 107 ? 4.298 -10.303 9.360 1.00 89.44 107 PRO A C 1
ATOM 846 O O . PRO A 1 107 ? 3.363 -10.970 9.803 1.00 89.44 107 PRO A O 1
ATOM 849 N N . LEU A 1 108 ? 5.173 -10.795 8.480 1.00 92.25 108 LEU A N 1
ATOM 850 C CA . LEU A 1 108 ? 5.169 -12.165 7.966 1.00 92.25 108 LEU A CA 1
ATOM 851 C C . LEU A 1 108 ? 6.218 -13.069 8.636 1.00 92.25 108 LEU A C 1
ATOM 853 O O . LEU A 1 108 ? 6.280 -14.249 8.309 1.00 92.25 108 LEU A O 1
ATOM 857 N N . ASN A 1 109 ? 6.997 -12.556 9.596 1.00 91.62 109 ASN A N 1
ATOM 858 C CA . ASN A 1 109 ? 8.073 -13.284 10.280 1.00 91.62 109 ASN A CA 1
ATOM 859 C C . ASN A 1 109 ? 9.116 -13.878 9.311 1.00 91.62 109 ASN A C 1
ATOM 861 O O . ASN A 1 109 ? 9.544 -15.024 9.462 1.00 91.62 109 ASN A O 1
ATOM 865 N N . MET A 1 110 ? 9.519 -13.106 8.301 1.00 88.56 110 MET A N 1
ATOM 866 C CA . MET A 1 110 ? 10.540 -13.497 7.323 1.00 88.56 110 MET A CA 1
ATOM 867 C C . MET A 1 110 ? 11.960 -13.488 7.908 1.00 88.56 110 MET A C 1
ATOM 869 O O . MET A 1 110 ? 12.892 -14.009 7.289 1.00 88.56 110 MET A O 1
ATOM 873 N N . GLY A 1 111 ? 12.150 -12.904 9.093 1.00 85.69 111 GLY A N 1
ATOM 874 C CA . GLY A 1 111 ? 13.440 -12.796 9.759 1.00 85.69 111 GLY A CA 1
ATOM 875 C C . GLY A 1 111 ? 14.366 -11.782 9.081 1.00 85.69 111 GLY A C 1
ATOM 876 O O . GLY A 1 111 ? 13.940 -10.771 8.534 1.00 85.69 111 GLY A O 1
ATOM 877 N N . ASN A 1 112 ? 15.674 -12.047 9.102 1.00 74.69 112 ASN A N 1
ATOM 878 C CA . ASN A 1 112 ? 16.706 -11.105 8.643 1.00 74.69 112 ASN A CA 1
ATOM 879 C C . ASN A 1 112 ? 16.889 -11.046 7.112 1.00 74.69 112 ASN A C 1
ATOM 881 O O . ASN A 1 112 ? 17.975 -10.680 6.647 1.00 74.69 112 ASN A O 1
ATOM 885 N N . HIS A 1 113 ? 15.880 -11.4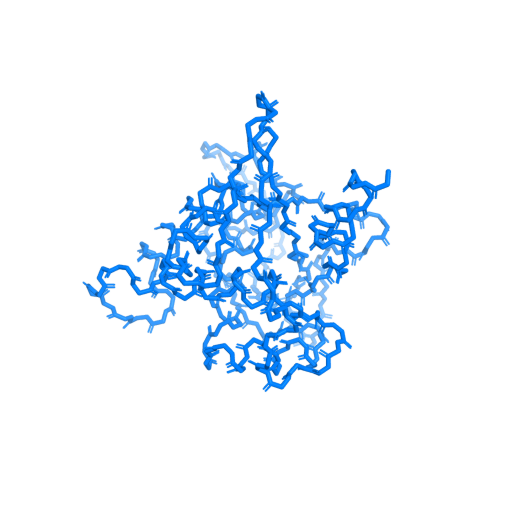05 6.311 1.00 83.12 113 HIS A N 1
ATOM 886 C CA . HIS A 1 113 ? 15.974 -11.272 4.857 1.00 83.12 113 HIS A CA 1
ATOM 887 C C . HIS A 1 113 ? 15.857 -9.801 4.451 1.00 83.12 113 HIS A C 1
ATOM 889 O O . HIS A 1 113 ? 14.806 -9.335 4.011 1.00 83.12 113 HIS A O 1
ATOM 895 N N . LYS A 1 114 ? 16.986 -9.093 4.543 1.00 79.06 114 LYS A N 1
ATOM 896 C CA . LYS A 1 114 ? 17.106 -7.699 4.122 1.00 79.06 114 LYS A CA 1
ATOM 897 C C . LYS A 1 114 ? 16.553 -7.551 2.705 1.00 79.06 114 LYS A C 1
ATOM 899 O O . LYS A 1 114 ? 16.932 -8.315 1.816 1.00 79.06 114 LYS A O 1
ATOM 904 N N . HIS A 1 115 ? 15.674 -6.572 2.515 1.00 88.75 115 HIS A N 1
ATOM 905 C CA . HIS A 1 115 ? 15.029 -6.210 1.246 1.00 88.75 115 HIS A CA 1
ATOM 906 C C . HIS A 1 115 ? 13.822 -7.060 0.838 1.00 88.75 115 HIS A C 1
ATOM 908 O O . HIS A 1 115 ? 13.307 -6.849 -0.262 1.00 88.75 115 HIS A O 1
ATOM 914 N N . PHE A 1 116 ? 13.337 -7.984 1.675 1.00 94.25 116 PHE A N 1
ATOM 915 C CA . PHE A 1 116 ? 12.148 -8.764 1.319 1.00 94.25 116 PHE A CA 1
ATOM 916 C C . PHE A 1 116 ? 10.940 -7.846 1.091 1.00 94.25 116 PHE A C 1
ATOM 918 O O . PHE A 1 116 ? 10.367 -7.847 0.000 1.00 94.25 116 PHE A O 1
ATOM 925 N N . TYR A 1 117 ? 10.586 -7.004 2.067 1.00 95.62 117 TYR A N 1
ATOM 926 C CA . TYR A 1 117 ? 9.411 -6.139 1.946 1.00 95.62 117 TYR A CA 1
ATOM 927 C C . TYR A 1 117 ? 9.638 -5.021 0.934 1.00 95.62 117 TYR A C 1
ATOM 929 O O . TYR A 1 117 ? 8.730 -4.695 0.172 1.00 95.62 117 TYR A O 1
ATOM 937 N N . GLU A 1 118 ? 10.858 -4.477 0.865 1.00 95.44 118 GLU A N 1
ATOM 938 C CA . GLU A 1 118 ? 11.241 -3.516 -0.174 1.00 95.44 118 GLU A CA 1
ATOM 939 C C . GLU A 1 118 ? 10.952 -4.072 -1.574 1.00 95.44 118 GLU A C 1
ATOM 941 O O . GLU A 1 118 ? 10.290 -3.409 -2.375 1.00 95.44 118 GLU A O 1
ATOM 946 N N . HIS A 1 119 ? 11.404 -5.298 -1.853 1.00 95.56 119 HIS A N 1
ATOM 947 C CA . HIS A 1 119 ? 11.192 -5.951 -3.136 1.00 95.56 119 HIS A CA 1
ATOM 948 C C . HIS A 1 119 ? 9.701 -6.174 -3.418 1.00 95.56 119 HIS A C 1
ATOM 950 O O . HIS A 1 119 ? 9.228 -5.807 -4.490 1.00 95.56 119 HIS A O 1
ATOM 956 N N . LYS A 1 120 ? 8.925 -6.693 -2.457 1.00 96.75 120 LYS A N 1
ATOM 957 C CA . LYS A 1 120 ? 7.479 -6.922 -2.650 1.00 96.75 120 LYS A CA 1
ATOM 958 C C . LYS A 1 120 ? 6.709 -5.633 -2.927 1.00 96.75 120 LYS A C 1
ATOM 960 O O . LYS A 1 120 ? 5.892 -5.583 -3.842 1.00 96.75 120 LYS A O 1
ATOM 965 N N . VAL A 1 121 ? 7.013 -4.563 -2.197 1.00 96.62 121 VAL A N 1
ATOM 966 C CA . VAL A 1 121 ? 6.392 -3.249 -2.415 1.00 96.62 121 VAL A CA 1
ATOM 967 C C . VAL A 1 121 ? 6.768 -2.680 -3.783 1.00 96.62 121 VAL A C 1
ATOM 969 O O . VAL A 1 121 ? 5.928 -2.104 -4.471 1.00 96.62 121 VAL A O 1
ATOM 972 N N . GLN A 1 122 ? 8.017 -2.861 -4.200 1.00 94.62 122 GLN A N 1
ATOM 973 C CA . GLN A 1 122 ? 8.498 -2.472 -5.519 1.00 94.62 122 GLN A CA 1
ATOM 974 C C . GLN A 1 122 ? 7.762 -3.201 -6.659 1.00 94.62 122 GLN A C 1
ATOM 976 O O . GLN A 1 122 ? 7.359 -2.561 -7.630 1.00 94.62 122 GLN A O 1
ATOM 981 N N . GLU A 1 123 ? 7.544 -4.509 -6.533 1.00 94.50 123 GLU A N 1
ATOM 982 C CA . GLU A 1 123 ? 6.778 -5.308 -7.500 1.00 94.50 123 GLU A CA 1
ATOM 983 C C . GLU A 1 123 ? 5.292 -4.906 -7.517 1.00 94.50 123 GLU A C 1
ATOM 985 O O . GLU A 1 123 ? 4.696 -4.789 -8.588 1.00 94.50 123 GLU A O 1
ATOM 990 N N . PHE A 1 124 ? 4.717 -4.571 -6.356 1.00 94.56 124 PHE A N 1
ATOM 991 C CA . PHE A 1 124 ? 3.364 -4.018 -6.270 1.00 94.56 124 PHE A CA 1
ATOM 992 C C . PHE A 1 124 ? 3.213 -2.682 -7.007 1.00 94.56 124 PHE A C 1
ATOM 994 O O . PHE A 1 124 ? 2.292 -2.522 -7.809 1.00 94.56 124 PHE A O 1
ATOM 1001 N N . LEU A 1 125 ? 4.130 -1.734 -6.790 1.00 91.75 125 LEU A N 1
ATOM 1002 C CA . LEU A 1 125 ? 4.119 -0.454 -7.508 1.00 91.75 125 LEU A CA 1
ATOM 1003 C C . LEU A 1 125 ? 4.233 -0.647 -9.020 1.00 91.75 125 LEU A C 1
ATOM 1005 O O . LEU A 1 125 ? 3.598 0.075 -9.785 1.00 91.75 125 LEU A O 1
ATOM 1009 N N . LEU A 1 126 ? 5.042 -1.617 -9.441 1.00 87.88 126 LEU A N 1
ATOM 1010 C CA . LEU A 1 126 ? 5.243 -1.924 -10.844 1.00 87.88 126 LEU A CA 1
ATOM 1011 C C . LEU A 1 126 ? 3.981 -2.513 -11.487 1.00 87.88 126 LEU A C 1
ATOM 1013 O O . LEU A 1 126 ? 3.594 -2.075 -12.565 1.00 87.88 126 LEU A O 1
ATOM 1017 N N . ALA A 1 127 ? 3.313 -3.452 -10.810 1.00 88.75 127 ALA A N 1
ATOM 1018 C CA . ALA A 1 127 ? 2.041 -4.009 -11.264 1.00 88.75 127 ALA A CA 1
ATOM 1019 C C . ALA A 1 127 ? 0.988 -2.909 -11.461 1.00 88.75 127 ALA A C 1
ATOM 1021 O O . ALA A 1 127 ? 0.344 -2.849 -12.507 1.00 88.75 127 ALA A O 1
ATOM 1022 N N . VAL A 1 128 ? 0.867 -1.994 -10.491 1.00 86.25 128 VAL A N 1
ATOM 1023 C CA . VAL A 1 128 ? -0.031 -0.831 -10.591 1.00 86.25 128 VAL A CA 1
ATOM 1024 C C . VAL A 1 128 ? 0.359 0.065 -11.769 1.00 86.25 128 VAL A C 1
ATOM 1026 O O . VAL A 1 128 ? -0.499 0.443 -12.561 1.00 86.25 128 VAL A O 1
ATOM 1029 N N . ALA A 1 129 ? 1.650 0.367 -11.936 1.00 80.06 129 ALA A N 1
ATOM 1030 C CA . ALA A 1 129 ? 2.133 1.190 -13.045 1.00 80.06 129 ALA A CA 1
ATOM 1031 C C . ALA A 1 129 ? 1.914 0.545 -14.427 1.00 80.06 129 ALA A C 1
ATOM 1033 O O . ALA A 1 129 ? 1.861 1.255 -15.429 1.00 80.06 129 ALA A O 1
ATOM 1034 N N . PHE A 1 130 ? 1.788 -0.784 -14.496 1.00 78.50 130 PHE A N 1
ATOM 1035 C CA . PHE A 1 130 ? 1.636 -1.542 -15.742 1.00 78.50 130 PHE A CA 1
ATOM 1036 C C . PHE A 1 130 ? 0.217 -2.044 -16.014 1.00 78.50 130 PHE A C 1
ATOM 1038 O O . PHE A 1 130 ? 0.033 -2.932 -16.851 1.00 78.50 130 PHE A O 1
ATOM 1045 N N . GLY A 1 131 ? -0.778 -1.434 -15.371 1.00 75.81 131 GLY A N 1
ATOM 1046 C CA . GLY A 1 131 ? -2.186 -1.625 -15.714 1.00 75.81 131 GLY A CA 1
ATOM 1047 C C . GLY A 1 131 ? -2.963 -2.519 -14.753 1.00 75.81 131 GLY A C 1
ATOM 1048 O O . GLY A 1 131 ? -4.130 -2.806 -15.017 1.00 75.81 131 GLY A O 1
ATOM 1049 N N . MET A 1 132 ? -2.383 -2.935 -13.619 1.00 86.12 132 MET A N 1
ATOM 1050 C CA . MET A 1 132 ? -3.193 -3.533 -12.558 1.00 86.12 132 MET A CA 1
ATOM 1051 C C . MET A 1 132 ? -4.166 -2.481 -12.018 1.00 86.12 132 MET A C 1
ATOM 1053 O O . MET A 1 132 ? -3.767 -1.481 -11.421 1.00 86.12 132 MET A O 1
ATOM 1057 N N . GLN A 1 133 ? -5.458 -2.726 -12.221 1.00 85.00 133 GLN A N 1
ATOM 1058 C CA . GLN A 1 133 ? -6.537 -1.898 -11.698 1.00 85.00 133 GLN A CA 1
ATOM 1059 C C . GLN A 1 133 ? -7.211 -2.614 -10.525 1.00 85.00 133 GLN A C 1
ATOM 1061 O O . GLN A 1 133 ? -7.519 -3.799 -10.647 1.00 85.00 133 GLN A O 1
ATOM 1066 N N . PRO A 1 134 ? -7.522 -1.935 -9.407 1.00 85.06 134 PRO A N 1
ATOM 1067 C CA . PRO A 1 134 ? -8.105 -2.620 -8.256 1.00 85.06 134 PRO A CA 1
ATOM 1068 C C . PRO A 1 134 ? -9.457 -3.297 -8.507 1.00 85.06 134 PRO A C 1
ATOM 1070 O O . PRO A 1 134 ? -9.748 -4.325 -7.904 1.00 85.06 134 PRO A O 1
ATOM 1073 N N . SER A 1 135 ? -10.277 -2.716 -9.383 1.00 85.31 135 SER A N 1
ATOM 1074 C CA . SER A 1 135 ? -11.657 -3.135 -9.657 1.00 85.31 135 SER A CA 1
ATOM 1075 C C . SER A 1 135 ? -11.807 -4.072 -10.860 1.00 85.31 135 SER A C 1
ATOM 1077 O O . SER A 1 135 ? -12.923 -4.485 -11.171 1.00 85.31 135 SER A O 1
ATOM 1079 N N . LYS A 1 136 ? -10.715 -4.409 -11.556 1.00 88.38 136 LYS A N 1
ATOM 1080 C CA . LYS A 1 136 ? -10.730 -5.255 -12.756 1.00 88.38 136 LYS A CA 1
ATOM 1081 C C . LYS A 1 136 ? -9.771 -6.419 -12.563 1.00 88.38 136 LYS A C 1
ATOM 1083 O O . LYS A 1 136 ? -8.627 -6.209 -12.174 1.00 88.38 136 LYS A O 1
ATOM 1088 N N . ALA A 1 137 ? -10.231 -7.637 -12.845 1.00 91.88 137 ALA A N 1
ATOM 1089 C CA . ALA A 1 137 ? -9.390 -8.824 -12.742 1.00 91.88 137 ALA A CA 1
ATOM 1090 C C . ALA A 1 137 ? -8.130 -8.658 -13.605 1.00 91.88 137 ALA A C 1
ATOM 1092 O O . ALA A 1 137 ? -8.220 -8.362 -14.800 1.00 91.88 137 ALA A O 1
ATOM 1093 N N . TRP A 1 138 ? -6.968 -8.834 -12.984 1.00 90.88 138 TRP A N 1
ATOM 1094 C CA . TRP A 1 138 ? -5.671 -8.692 -13.625 1.00 90.88 138 TRP A CA 1
ATOM 1095 C C . TRP A 1 138 ? -5.044 -10.067 -13.837 1.00 90.88 138 TRP A C 1
ATOM 1097 O O . TRP A 1 138 ? -4.950 -10.880 -12.922 1.00 90.88 138 TRP A O 1
ATOM 1107 N N . ASN A 1 139 ? -4.606 -10.334 -15.063 1.00 89.00 139 ASN A N 1
ATOM 1108 C CA . ASN A 1 139 ? -4.025 -11.618 -15.460 1.00 89.00 139 ASN A CA 1
ATOM 1109 C C . ASN A 1 139 ? -2.491 -11.654 -15.326 1.00 89.00 139 ASN A C 1
ATOM 1111 O O . ASN A 1 139 ? -1.863 -12.586 -15.820 1.00 89.00 139 ASN A O 1
ATOM 1115 N N . GLY A 1 140 ? -1.882 -10.635 -14.710 1.00 84.94 140 GLY A N 1
ATOM 1116 C CA . GLY A 1 140 ? -0.427 -10.516 -14.579 1.00 84.94 140 GLY A CA 1
ATOM 1117 C C . GLY A 1 140 ? 0.285 -9.981 -15.827 1.00 84.94 140 GLY A C 1
ATOM 1118 O O . GLY A 1 140 ? 1.507 -9.851 -15.819 1.00 84.94 140 GLY A O 1
ATOM 1119 N N . SER A 1 141 ? -0.445 -9.672 -16.904 1.00 81.44 141 SER A N 1
ATOM 1120 C CA . SER A 1 141 ? 0.138 -9.115 -18.124 1.00 81.44 141 SER A CA 1
ATOM 1121 C C . SER A 1 141 ? 0.382 -7.613 -17.981 1.00 81.44 141 SER A C 1
ATOM 1123 O O . SER A 1 141 ? -0.447 -6.883 -17.433 1.00 81.44 141 SER A O 1
ATOM 1125 N N . TYR A 1 142 ? 1.522 -7.149 -18.491 1.00 76.19 142 TYR A N 1
ATOM 1126 C CA . TYR A 1 142 ? 1.842 -5.729 -18.581 1.00 76.19 142 TYR A CA 1
ATOM 1127 C C . TYR A 1 142 ? 1.317 -5.184 -19.909 1.00 76.19 142 TYR A C 1
ATOM 1129 O O . TYR A 1 142 ? 1.731 -5.622 -20.980 1.00 76.19 142 TYR A O 1
ATOM 1137 N N . GLU A 1 143 ? 0.407 -4.212 -19.850 1.00 61.41 143 GLU A N 1
ATOM 1138 C CA . GLU A 1 143 ? -0.275 -3.704 -21.050 1.00 61.41 143 GLU A CA 1
ATOM 1139 C C . GLU A 1 143 ? 0.658 -2.861 -21.956 1.00 61.41 143 GLU A C 1
ATOM 1141 O O . GLU A 1 143 ? 0.370 -2.627 -23.130 1.00 61.41 143 GLU A O 1
ATOM 1146 N N . THR A 1 144 ? 1.831 -2.446 -21.462 1.00 56.72 144 THR A N 1
ATOM 1147 C CA . THR A 1 144 ? 2.740 -1.503 -22.135 1.00 56.72 144 THR A CA 1
ATOM 1148 C C . THR A 1 144 ? 3.976 -2.188 -22.728 1.00 56.72 144 THR A C 1
ATOM 1150 O O . THR A 1 144 ? 4.978 -2.417 -22.061 1.00 56.72 144 THR A O 1
ATOM 1153 N N . HIS A 1 145 ? 3.938 -2.458 -24.033 1.00 52.34 145 HIS A N 1
ATOM 1154 C CA . HIS A 1 145 ? 5.035 -3.106 -24.771 1.00 52.34 145 HIS A CA 1
ATOM 1155 C C . HIS A 1 145 ? 6.074 -2.108 -25.347 1.00 52.34 145 HIS A C 1
ATOM 1157 O O . HIS A 1 145 ? 7.017 -2.523 -26.015 1.00 52.34 145 HIS A O 1
ATOM 1163 N N . GLY A 1 146 ? 5.913 -0.793 -25.119 1.00 53.50 146 GLY A N 1
ATOM 1164 C CA . GLY A 1 146 ? 6.637 0.273 -25.844 1.00 53.50 146 GLY A CA 1
ATOM 1165 C C . GLY A 1 146 ? 7.700 1.068 -25.068 1.00 53.50 146 GLY A C 1
ATOM 1166 O O . GLY A 1 146 ? 8.356 1.925 -25.656 1.00 53.50 146 GLY A O 1
ATOM 1167 N N . GLY A 1 147 ? 7.903 0.802 -23.775 1.00 56.41 147 GLY A N 1
ATOM 1168 C CA . GLY A 1 147 ? 8.738 1.637 -22.897 1.00 56.41 147 GLY A CA 1
ATOM 1169 C C . GLY A 1 147 ? 7.973 2.815 -22.282 1.00 56.41 147 GLY A C 1
ATOM 1170 O O . GLY A 1 147 ? 6.829 3.088 -22.636 1.00 56.41 147 GLY A O 1
ATOM 1171 N N . TYR A 1 148 ? 8.606 3.491 -21.325 1.00 63.16 148 TYR A N 1
ATOM 1172 C CA . TYR A 1 148 ? 8.045 4.560 -20.502 1.00 63.16 148 TYR A CA 1
ATOM 1173 C C . TYR A 1 148 ? 8.826 5.846 -20.705 1.00 63.16 148 TYR A C 1
ATOM 1175 O O . TYR A 1 148 ? 10.055 5.858 -20.733 1.00 63.16 148 TYR A O 1
ATOM 1183 N N . ILE A 1 149 ? 8.105 6.952 -20.780 1.00 58.66 149 ILE A N 1
ATOM 1184 C CA . ILE A 1 149 ? 8.694 8.280 -20.779 1.00 58.66 149 ILE A CA 1
ATOM 1185 C C . ILE A 1 149 ? 8.332 8.920 -19.444 1.00 58.66 149 ILE A C 1
ATOM 1187 O O . ILE A 1 149 ? 7.168 9.214 -19.185 1.00 58.66 149 ILE A O 1
ATOM 1191 N N . VAL A 1 150 ? 9.329 9.110 -18.588 1.00 60.38 150 VAL A N 1
ATOM 1192 C CA . VAL A 1 150 ? 9.202 9.845 -17.331 1.00 60.38 150 VAL A CA 1
ATOM 1193 C C . VAL A 1 150 ? 9.781 11.233 -17.553 1.00 60.38 150 VAL A C 1
ATOM 1195 O O . VAL A 1 150 ? 10.903 11.370 -18.023 1.00 60.38 150 VAL A O 1
ATOM 1198 N N . VAL A 1 151 ? 9.033 12.275 -17.215 1.00 56.44 151 VAL A N 1
ATOM 1199 C CA . VAL A 1 151 ? 9.525 13.656 -17.266 1.00 56.44 151 VAL A CA 1
ATOM 1200 C C . VAL A 1 151 ? 9.809 14.094 -15.836 1.00 56.44 151 VAL A C 1
ATOM 1202 O O . VAL A 1 151 ? 8.942 13.980 -14.971 1.00 56.44 151 VAL A O 1
ATOM 1205 N N . LYS A 1 152 ? 11.034 14.547 -15.570 1.00 59.59 152 LYS A N 1
ATOM 1206 C CA . LYS A 1 152 ? 11.406 15.132 -14.277 1.00 59.59 152 LYS A CA 1
ATOM 1207 C C . LYS A 1 152 ? 10.812 16.540 -14.144 1.00 59.59 152 LYS A C 1
ATOM 1209 O O . LYS A 1 152 ? 10.505 17.186 -15.142 1.00 59.59 152 LYS A O 1
ATOM 1214 N N . GLU A 1 153 ? 10.713 17.057 -12.920 1.00 53.81 153 GLU A N 1
ATOM 1215 C CA . GLU A 1 153 ? 10.210 18.418 -12.639 1.00 53.81 153 GLU A CA 1
ATOM 1216 C C . GLU A 1 153 ? 10.970 19.525 -13.388 1.00 53.81 153 GLU A C 1
ATOM 1218 O O . GLU A 1 153 ? 10.390 20.539 -13.763 1.00 53.81 153 GLU A O 1
ATOM 1223 N N . ASN A 1 154 ? 12.260 19.313 -13.664 1.00 55.12 154 ASN A N 1
ATOM 1224 C CA . ASN A 1 154 ? 13.098 20.225 -14.447 1.00 55.12 154 ASN A CA 1
ATOM 1225 C C . ASN A 1 154 ? 12.872 20.122 -15.973 1.00 55.12 154 ASN A C 1
ATOM 1227 O O . ASN A 1 154 ? 13.633 20.707 -16.740 1.00 55.12 154 ASN A O 1
ATOM 1231 N N . GLY A 1 155 ? 11.872 19.359 -16.425 1.00 51.16 155 GLY A N 1
ATOM 1232 C CA . GLY A 1 155 ? 11.577 19.135 -17.840 1.00 51.16 155 GLY A CA 1
ATOM 1233 C C . GLY A 1 155 ? 12.510 18.140 -18.536 1.00 51.16 155 GLY A C 1
ATOM 1234 O O . GLY A 1 155 ? 12.367 17.915 -19.736 1.00 51.16 155 GLY A O 1
ATOM 1235 N N . GLU A 1 156 ? 13.454 17.525 -17.815 1.00 46.09 156 GLU A N 1
ATOM 1236 C CA . GLU A 1 156 ? 14.359 16.524 -18.377 1.00 46.09 156 GLU A CA 1
ATOM 1237 C C . GLU A 1 156 ? 13.613 15.212 -18.648 1.00 46.09 156 GLU A C 1
ATOM 1239 O O . GLU A 1 156 ? 12.909 14.670 -17.788 1.00 46.09 156 GLU A O 1
ATOM 1244 N N . LEU A 1 157 ? 13.802 14.686 -19.856 1.00 53.03 157 LEU A N 1
ATOM 1245 C CA . LEU A 1 157 ? 13.215 13.430 -20.290 1.00 53.03 157 LEU A CA 1
ATOM 1246 C C . LEU A 1 157 ? 14.048 12.248 -19.777 1.00 53.03 157 LEU A C 1
ATOM 1248 O O . LEU A 1 157 ? 15.162 12.011 -20.236 1.00 53.03 157 LEU A O 1
ATOM 1252 N N . ALA A 1 158 ? 13.490 11.466 -18.863 1.00 56.72 158 ALA A N 1
ATOM 1253 C CA . ALA A 1 158 ? 13.967 10.132 -18.534 1.00 56.72 158 ALA A CA 1
ATOM 1254 C C . ALA A 1 158 ? 13.163 9.099 -19.344 1.00 56.72 158 ALA A C 1
ATOM 1256 O O . ALA A 1 158 ? 12.100 8.636 -18.931 1.00 56.72 158 ALA A O 1
ATOM 1257 N N . CYS A 1 159 ? 13.665 8.731 -20.524 1.00 54.09 159 CYS A N 1
ATOM 1258 C CA . CYS A 1 159 ? 13.131 7.592 -21.272 1.00 54.09 159 CYS A CA 1
ATOM 1259 C C . CYS A 1 159 ? 13.619 6.287 -20.633 1.00 54.09 159 CYS A C 1
ATOM 1261 O O . CYS A 1 159 ? 14.802 5.957 -20.704 1.00 54.09 159 CYS A O 1
ATOM 1263 N N . TYR A 1 160 ? 12.709 5.523 -20.041 1.00 55.94 160 TYR A N 1
ATOM 1264 C CA . TYR A 1 160 ? 12.965 4.148 -19.638 1.00 55.94 160 TYR A CA 1
ATOM 1265 C C . TYR A 1 160 ? 12.456 3.216 -20.729 1.00 55.94 160 TYR A C 1
ATOM 1267 O O . TYR A 1 160 ? 11.257 3.010 -20.879 1.00 55.94 160 TYR A O 1
ATOM 1275 N N . HIS A 1 161 ? 13.350 2.592 -21.486 1.00 57.12 161 HIS A N 1
ATOM 1276 C CA . HIS A 1 161 ? 12.941 1.417 -22.248 1.00 57.12 161 HIS A CA 1
ATOM 1277 C C . HIS A 1 161 ? 12.582 0.284 -21.275 1.00 57.12 161 HIS A C 1
ATOM 1279 O O . HIS A 1 161 ? 13.152 0.200 -20.187 1.00 57.12 161 HIS A O 1
ATOM 1285 N N . VAL A 1 162 ? 11.679 -0.615 -21.685 1.00 54.22 162 VAL A N 1
ATOM 1286 C CA . VAL A 1 162 ? 11.299 -1.841 -20.942 1.00 54.22 162 VAL A CA 1
ATOM 1287 C C . VAL A 1 162 ? 12.524 -2.620 -20.420 1.00 54.22 162 VAL A C 1
ATOM 1289 O O . VAL A 1 162 ? 12.442 -3.300 -19.401 1.00 54.22 162 VAL A O 1
ATOM 1292 N N . TYR A 1 163 ? 13.684 -2.456 -21.066 1.00 51.28 163 TYR A N 1
ATOM 1293 C CA . TYR A 1 163 ? 14.962 -3.061 -20.692 1.00 51.28 163 TYR A CA 1
ATOM 1294 C C . TYR A 1 163 ? 15.557 -2.606 -19.353 1.00 51.28 163 TYR A C 1
ATOM 1296 O O . TYR A 1 163 ? 16.401 -3.321 -18.825 1.00 51.28 163 TYR A O 1
ATOM 1304 N N . ASP A 1 164 ? 15.126 -1.483 -18.768 1.00 72.25 164 ASP A N 1
ATOM 1305 C CA . ASP A 1 164 ? 15.598 -1.062 -17.441 1.00 72.25 164 ASP A CA 1
ATOM 1306 C C . ASP A 1 164 ? 14.475 -1.026 -16.397 1.00 72.25 164 ASP A C 1
ATOM 1308 O O . ASP A 1 164 ? 14.235 -0.037 -15.693 1.00 72.25 164 ASP A O 1
ATOM 1312 N N . ARG A 1 165 ? 13.769 -2.160 -16.314 1.00 77.94 165 ARG A N 1
ATOM 1313 C CA . ARG A 1 165 ? 12.738 -2.451 -15.309 1.00 77.94 165 ARG A CA 1
ATOM 1314 C C . ARG A 1 165 ? 13.212 -2.123 -13.895 1.00 77.94 165 ARG A C 1
ATOM 1316 O O . ARG A 1 165 ? 12.444 -1.574 -13.113 1.00 77.94 165 ARG A O 1
ATOM 1323 N N . ASP A 1 166 ? 14.468 -2.421 -13.574 1.00 82.94 166 ASP A N 1
ATOM 1324 C CA . ASP A 1 166 ? 15.030 -2.173 -12.248 1.00 82.94 166 ASP A CA 1
ATOM 1325 C C . ASP A 1 166 ? 15.147 -0.678 -11.935 1.00 82.94 166 ASP A C 1
ATOM 1327 O O . ASP A 1 166 ? 14.780 -0.264 -10.829 1.00 82.94 166 ASP A O 1
ATOM 1331 N N . LYS A 1 167 ? 15.608 0.157 -12.879 1.00 81.62 167 LYS A N 1
ATOM 1332 C CA . LYS A 1 167 ? 15.614 1.611 -12.665 1.00 81.62 167 LYS A CA 1
ATOM 1333 C C . LYS A 1 167 ? 14.204 2.171 -12.553 1.00 81.62 167 LYS A C 1
ATOM 1335 O O . LYS A 1 167 ? 13.978 3.008 -11.682 1.00 81.62 167 LYS A O 1
ATOM 1340 N N . PHE A 1 168 ? 13.261 1.709 -13.373 1.00 80.31 168 PHE A N 1
ATOM 1341 C CA . PHE A 1 168 ? 11.877 2.179 -13.286 1.00 80.31 168 PHE A CA 1
ATOM 1342 C C . PHE A 1 168 ? 11.219 1.774 -11.957 1.00 80.31 168 PHE A C 1
ATOM 1344 O O . PHE A 1 168 ? 10.623 2.604 -11.272 1.00 80.31 168 PHE A O 1
ATOM 1351 N N . ARG A 1 169 ? 11.423 0.529 -11.518 1.00 85.88 169 ARG A N 1
ATOM 1352 C CA . ARG A 1 169 ? 10.954 0.022 -10.223 1.00 85.88 169 ARG A CA 1
ATOM 1353 C C . ARG A 1 169 ? 11.511 0.840 -9.054 1.00 85.88 169 ARG A C 1
ATOM 1355 O O . ARG A 1 169 ? 10.759 1.257 -8.173 1.00 85.88 169 ARG A O 1
ATOM 1362 N N . LYS A 1 170 ? 12.816 1.139 -9.071 1.00 88.62 170 LYS A N 1
ATOM 1363 C CA . LYS A 1 170 ? 13.456 2.027 -8.084 1.00 88.62 170 LYS A CA 1
ATOM 1364 C C . LYS A 1 170 ? 12.904 3.449 -8.156 1.00 88.62 170 LYS A C 1
ATOM 1366 O O . LYS A 1 170 ? 12.661 4.054 -7.116 1.00 88.62 170 LYS A O 1
ATOM 1371 N N . PHE A 1 171 ? 12.674 3.977 -9.357 1.00 86.06 171 PHE A N 1
ATOM 1372 C CA . PHE A 1 171 ? 12.085 5.300 -9.541 1.00 86.06 171 PHE A CA 1
ATOM 1373 C C . PHE A 1 171 ? 10.702 5.391 -8.884 1.00 86.06 171 PHE A C 1
ATOM 1375 O O . PHE A 1 171 ? 10.485 6.302 -8.087 1.00 86.06 171 PHE A O 1
ATOM 1382 N N . LEU A 1 172 ? 9.801 4.435 -9.138 1.00 87.56 172 LEU A N 1
ATOM 1383 C CA . LEU A 1 172 ? 8.478 4.396 -8.504 1.00 87.56 172 LEU A CA 1
ATOM 1384 C C . LEU A 1 172 ? 8.591 4.362 -6.975 1.00 87.56 172 LEU A C 1
ATOM 1386 O O . LEU A 1 172 ? 7.944 5.147 -6.283 1.00 87.56 172 LEU A O 1
ATOM 1390 N N . PHE A 1 173 ? 9.451 3.497 -6.439 1.00 92.69 173 PHE A N 1
ATOM 1391 C CA . PHE A 1 173 ? 9.647 3.346 -4.997 1.00 92.69 173 PHE A CA 1
ATOM 1392 C C . PHE A 1 173 ? 10.157 4.625 -4.320 1.00 92.69 173 PHE A C 1
ATOM 1394 O O . PHE A 1 173 ? 9.675 5.014 -3.254 1.00 92.69 173 PHE A O 1
ATOM 1401 N N . MET A 1 174 ? 11.093 5.319 -4.969 1.00 91.00 174 MET A N 1
ATOM 1402 C CA . MET A 1 174 ? 11.698 6.541 -4.440 1.00 91.00 174 MET A CA 1
ATOM 1403 C C . MET A 1 174 ? 10.817 7.776 -4.626 1.00 91.00 174 MET A C 1
ATOM 1405 O O . MET A 1 174 ? 10.969 8.733 -3.869 1.00 91.00 174 MET A O 1
ATOM 1409 N N . ASN A 1 175 ? 9.883 7.769 -5.580 1.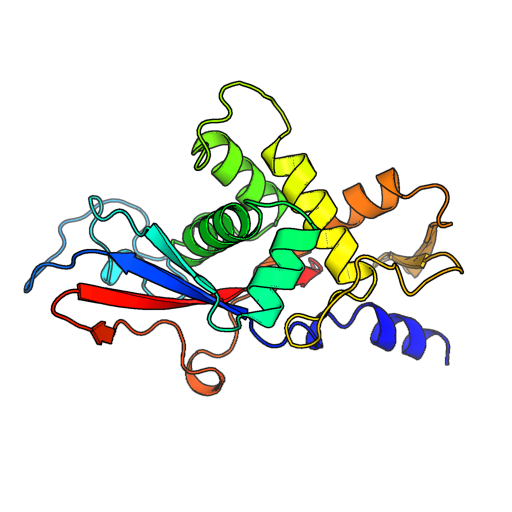00 87.00 175 ASN A N 1
ATOM 1410 C CA . ASN A 1 175 ? 9.110 8.954 -5.958 1.00 87.00 175 ASN A CA 1
ATOM 1411 C C . ASN A 1 175 ? 7.612 8.845 -5.662 1.00 87.00 175 ASN A C 1
ATOM 1413 O O . ASN A 1 175 ? 6.862 9.711 -6.090 1.00 87.00 175 ASN A O 1
ATOM 1417 N N . THR A 1 176 ? 7.153 7.849 -4.899 1.00 88.25 176 THR A N 1
ATOM 1418 C CA . THR A 1 176 ? 5.736 7.722 -4.511 1.00 88.25 176 THR A CA 1
ATOM 1419 C C . THR A 1 176 ? 5.503 7.884 -3.005 1.00 88.25 176 THR A C 1
ATOM 1421 O O . THR A 1 176 ? 6.397 7.711 -2.166 1.00 88.25 176 THR A O 1
ATOM 1424 N N . LYS A 1 177 ? 4.277 8.274 -2.649 1.00 91.88 177 LYS A N 1
ATOM 1425 C CA . LYS A 1 177 ? 3.798 8.465 -1.274 1.00 91.88 177 LYS A CA 1
ATOM 1426 C C . LYS A 1 177 ? 2.324 8.090 -1.148 1.00 91.88 177 LYS A C 1
ATOM 1428 O O . LYS A 1 177 ? 1.578 8.156 -2.123 1.00 91.88 177 LYS A O 1
ATOM 1433 N N . PHE A 1 178 ? 1.907 7.736 0.061 1.00 90.81 178 PHE A N 1
ATOM 1434 C CA . PHE A 1 178 ? 0.501 7.528 0.386 1.00 90.81 178 PHE A CA 1
ATOM 1435 C C . PHE A 1 178 ? -0.204 8.872 0.604 1.00 90.81 178 PHE A C 1
ATOM 1437 O O . PHE A 1 178 ? 0.384 9.836 1.109 1.00 90.81 178 PHE A O 1
ATOM 1444 N N . GLU A 1 179 ? -1.481 8.929 0.240 1.00 86.25 179 GLU A N 1
ATOM 1445 C CA . GLU A 1 179 ? -2.344 10.095 0.418 1.00 86.25 179 GLU A CA 1
ATOM 1446 C C . GLU A 1 179 ? -3.637 9.725 1.157 1.00 86.25 179 GLU A C 1
ATOM 1448 O O . GLU A 1 179 ? -4.093 8.586 1.130 1.00 86.25 179 GLU A O 1
ATOM 1453 N N . THR A 1 180 ? -4.205 10.692 1.886 1.00 83.69 180 THR A N 1
ATOM 1454 C CA . THR A 1 180 ? -5.500 10.528 2.543 1.00 83.69 180 THR A CA 1
ATOM 1455 C C . THR A 1 180 ? -6.558 11.157 1.654 1.00 83.69 180 THR A C 1
ATOM 1457 O O . THR A 1 180 ? -6.572 12.382 1.525 1.00 83.69 180 THR A O 1
ATOM 1460 N N . PRO A 1 181 ? -7.474 10.366 1.089 1.00 75.25 181 PRO A N 1
ATOM 1461 C CA . PRO A 1 181 ? -8.583 10.929 0.346 1.00 75.25 181 PRO A CA 1
ATOM 1462 C C . PRO A 1 181 ? -9.635 11.546 1.256 1.00 75.25 181 PRO A C 1
ATOM 1464 O O . PRO A 1 181 ? -9.654 11.322 2.466 1.00 75.25 181 PRO A O 1
ATOM 1467 N N . SER A 1 182 ? -10.567 12.285 0.654 1.00 72.38 182 SER A N 1
ATOM 1468 C CA . SER A 1 182 ? -11.705 12.859 1.374 1.00 72.38 182 SER A CA 1
ATOM 1469 C C . SER A 1 182 ? -12.501 11.776 2.119 1.00 72.38 182 SER A C 1
ATOM 1471 O O . SER A 1 182 ? -13.166 10.923 1.524 1.00 72.38 182 SER A O 1
ATOM 1473 N N . THR A 1 183 ? -12.464 11.815 3.450 1.00 68.69 183 THR A N 1
ATOM 1474 C CA . THR A 1 183 ? -13.165 10.849 4.311 1.00 68.69 183 THR A CA 1
ATOM 1475 C C . THR A 1 183 ? -14.684 10.923 4.150 1.00 68.69 183 THR A C 1
ATOM 1477 O O . THR A 1 183 ? -15.360 9.896 4.217 1.00 68.69 183 THR A O 1
ATOM 1480 N N . THR A 1 184 ? -15.231 12.109 3.867 1.00 66.00 184 THR A N 1
ATOM 1481 C CA . THR A 1 184 ? -16.664 12.332 3.621 1.00 66.00 184 THR A CA 1
ATOM 1482 C C . THR A 1 184 ? -17.120 11.752 2.288 1.00 66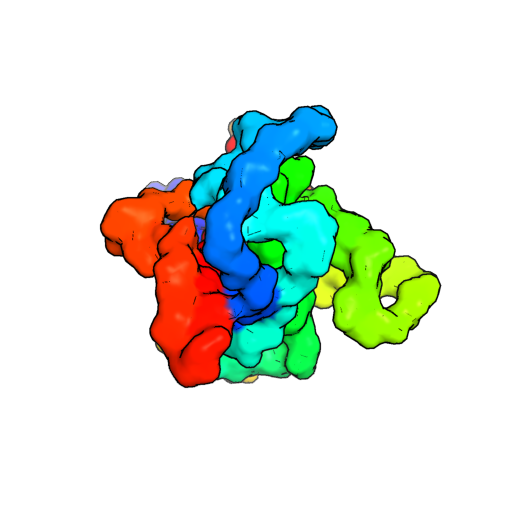.00 184 THR A C 1
ATOM 1484 O O . THR A 1 184 ? -18.136 11.058 2.250 1.00 66.00 184 THR A O 1
ATOM 1487 N N . ARG A 1 185 ? -16.351 11.958 1.210 1.00 66.56 185 ARG A N 1
ATOM 1488 C CA . ARG A 1 185 ? -16.676 11.414 -0.119 1.00 66.56 185 ARG A CA 1
ATOM 1489 C C . ARG A 1 185 ? -16.590 9.888 -0.148 1.00 66.56 185 ARG A C 1
ATOM 1491 O O . ARG A 1 185 ? -17.438 9.237 -0.751 1.00 66.56 185 ARG A O 1
ATOM 1498 N N . HIS A 1 186 ? -15.596 9.315 0.532 1.00 68.06 186 HIS A N 1
ATOM 1499 C CA . HIS A 1 186 ? -15.284 7.887 0.417 1.00 68.06 186 HIS A CA 1
ATOM 1500 C C . HIS A 1 186 ? -15.725 7.034 1.606 1.00 68.06 186 HIS A C 1
ATOM 1502 O O . HIS A 1 186 ? -15.522 5.823 1.558 1.00 68.06 186 HIS A O 1
ATOM 1508 N N . LYS A 1 187 ? -16.352 7.618 2.636 1.00 74.12 187 LYS A N 1
ATOM 1509 C CA . LYS A 1 187 ? -16.972 6.909 3.774 1.00 74.12 187 LYS A CA 1
ATOM 1510 C C . LYS A 1 187 ? -16.056 5.843 4.408 1.00 74.12 187 LYS A C 1
ATOM 1512 O O . LYS A 1 187 ? -16.466 4.701 4.600 1.00 74.12 187 LYS A O 1
ATOM 1517 N N . PHE A 1 188 ? -14.818 6.215 4.725 1.00 78.94 188 PHE A N 1
ATOM 1518 C CA . PHE A 1 188 ? -13.838 5.360 5.408 1.00 78.94 188 PHE A CA 1
ATOM 1519 C C . PHE A 1 188 ? -13.329 6.044 6.687 1.00 78.94 188 PHE A C 1
ATOM 1521 O O . PHE A 1 188 ? -13.621 7.215 6.933 1.00 78.94 188 PHE A O 1
ATOM 1528 N N . GLY A 1 189 ? -12.584 5.312 7.514 1.00 76.81 189 GLY A N 1
ATOM 1529 C CA . GLY A 1 189 ? -11.967 5.846 8.727 1.00 76.81 189 GLY A CA 1
ATOM 1530 C C . GLY A 1 189 ? -12.884 5.917 9.949 1.00 76.81 189 GLY A C 1
ATOM 1531 O O . GLY A 1 189 ? -12.520 6.531 10.947 1.00 76.81 189 GLY A O 1
ATOM 1532 N N . LYS A 1 190 ? -14.066 5.292 9.888 1.00 79.44 190 LYS A N 1
ATOM 1533 C CA . LYS A 1 190 ? -14.983 5.141 11.026 1.00 79.44 190 LYS A CA 1
ATOM 1534 C C . LYS A 1 190 ? -14.928 3.710 11.553 1.00 79.44 190 LYS A C 1
ATOM 1536 O O . LYS A 1 190 ? -14.936 2.774 10.750 1.00 79.44 190 LYS A O 1
ATOM 1541 N N . ILE A 1 191 ? -14.907 3.556 12.878 1.00 81.50 191 ILE A N 1
ATOM 1542 C CA . ILE A 1 191 ? -15.130 2.252 13.504 1.00 81.50 191 ILE A CA 1
ATOM 1543 C C . ILE A 1 191 ? -16.580 1.839 13.301 1.00 81.50 191 ILE A C 1
ATOM 1545 O O . ILE A 1 191 ? -17.493 2.655 13.425 1.00 81.50 191 ILE A O 1
ATOM 1549 N N . TYR A 1 192 ? -16.771 0.559 13.029 1.00 82.88 192 TYR A N 1
ATOM 1550 C CA . TYR A 1 192 ? -18.066 -0.089 13.061 1.00 82.88 192 TYR A CA 1
ATOM 1551 C C . TYR A 1 192 ? -17.951 -1.437 13.784 1.00 82.88 192 TYR A C 1
ATOM 1553 O O . TYR A 1 192 ? -16.853 -1.976 13.942 1.00 82.88 192 TYR A O 1
ATOM 1561 N N . GLU A 1 193 ? -19.075 -1.967 14.253 1.00 82.62 193 GLU A N 1
ATOM 1562 C CA . GLU A 1 193 ? -19.122 -3.217 15.009 1.00 82.62 193 GLU A CA 1
ATOM 1563 C C . GLU A 1 193 ? -19.859 -4.305 14.227 1.00 82.62 193 GLU A C 1
ATOM 1565 O O . GLU A 1 193 ? -20.851 -4.039 13.547 1.00 82.62 193 GLU A O 1
ATOM 1570 N N . ARG A 1 194 ? -19.357 -5.536 14.316 1.00 83.75 194 ARG A N 1
ATOM 1571 C CA . ARG A 1 194 ? -19.990 -6.739 13.775 1.00 83.75 194 ARG A CA 1
ATOM 1572 C C . ARG A 1 194 ? -19.697 -7.904 14.714 1.00 83.75 194 ARG A C 1
ATOM 1574 O O . ARG A 1 194 ? -18.536 -8.152 15.029 1.00 83.75 194 ARG A O 1
ATOM 1581 N N . GLU A 1 195 ? -20.736 -8.618 15.149 1.00 86.94 195 GLU A N 1
ATOM 1582 C CA . GLU A 1 195 ? -20.607 -9.816 16.003 1.00 86.94 195 GLU A CA 1
ATOM 1583 C C . GLU A 1 195 ? -19.765 -9.564 17.277 1.00 86.94 195 GLU A C 1
ATOM 1585 O O . GLU A 1 195 ? -18.900 -10.366 17.634 1.00 86.94 195 GLU A O 1
ATOM 1590 N N . GLY A 1 196 ? -19.960 -8.412 17.932 1.00 81.56 196 GLY A N 1
ATOM 1591 C CA . GLY A 1 196 ? -19.226 -8.033 19.149 1.00 81.56 196 GLY A CA 1
ATOM 1592 C C . GLY A 1 196 ? -17.762 -7.635 18.922 1.00 81.56 196 GLY A C 1
ATOM 1593 O O . GLY A 1 196 ? -16.983 -7.554 19.871 1.00 81.56 196 GLY A O 1
ATOM 1594 N N . LYS A 1 197 ? -17.338 -7.442 17.665 1.00 81.06 197 LYS A N 1
ATOM 1595 C CA . LYS A 1 197 ? -15.955 -7.101 17.298 1.00 81.06 197 LYS A CA 1
ATOM 1596 C C . LYS A 1 197 ? -15.927 -5.793 16.522 1.00 81.06 197 LYS A C 1
ATOM 1598 O O . LYS A 1 197 ? -16.818 -5.518 15.721 1.00 81.06 197 LYS A O 1
ATOM 1603 N N . LYS A 1 198 ? -14.885 -4.992 16.746 1.00 80.62 198 LYS A N 1
ATOM 1604 C CA . LYS A 1 198 ? -14.727 -3.671 16.133 1.00 80.62 198 LYS A CA 1
ATOM 1605 C C . LYS A 1 198 ? -13.820 -3.742 14.912 1.00 80.62 198 LYS A C 1
ATOM 1607 O O . LYS A 1 198 ? -12.777 -4.400 14.920 1.00 80.62 198 LYS A O 1
ATOM 1612 N N . TYR A 1 199 ? -14.231 -3.032 13.87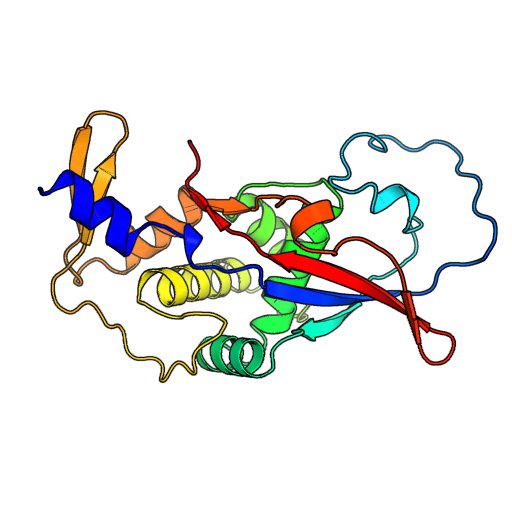4 1.00 83.56 199 TYR A N 1
ATOM 1613 C CA . TYR A 1 199 ? -13.601 -3.012 12.565 1.00 83.56 199 TYR A CA 1
ATOM 1614 C C . TYR A 1 199 ? -13.444 -1.576 12.087 1.00 83.56 199 TYR A C 1
ATOM 1616 O O . TYR A 1 199 ? -14.240 -0.702 12.428 1.00 83.56 199 TYR A O 1
ATOM 1624 N N . ILE A 1 200 ? -12.443 -1.335 11.252 1.00 84.50 200 ILE A N 1
ATOM 1625 C CA . ILE A 1 200 ? -12.244 -0.061 10.570 1.00 84.50 200 ILE A CA 1
ATOM 1626 C C . ILE A 1 200 ? -11.857 -0.307 9.119 1.00 84.50 200 ILE A C 1
ATOM 1628 O O . ILE A 1 200 ? -11.037 -1.172 8.816 1.00 84.50 200 ILE A O 1
ATOM 1632 N N . LYS A 1 201 ? -12.448 0.480 8.220 1.00 86.06 201 LYS A N 1
ATOM 1633 C CA . LYS A 1 201 ? -12.081 0.506 6.801 1.00 86.06 201 LYS A CA 1
ATOM 1634 C C . LYS A 1 201 ? -11.147 1.677 6.552 1.00 86.06 201 LYS A C 1
ATOM 1636 O O . LYS A 1 201 ? -11.500 2.810 6.881 1.00 86.06 201 LYS A O 1
ATOM 1641 N N . LEU A 1 202 ? -9.991 1.415 5.959 1.00 86.69 202 LEU A N 1
ATOM 1642 C CA . LEU A 1 202 ? -8.983 2.412 5.598 1.00 86.69 202 LEU A CA 1
ATOM 1643 C C . LEU A 1 202 ? -8.733 2.387 4.095 1.00 86.69 202 LEU A C 1
ATOM 1645 O O . LEU A 1 202 ? -8.805 1.322 3.493 1.00 86.69 202 LEU A O 1
ATOM 1649 N N . ASN A 1 203 ? -8.440 3.544 3.502 1.00 86.62 203 ASN A N 1
ATOM 1650 C CA . ASN A 1 203 ? -8.192 3.650 2.067 1.00 86.62 203 ASN A CA 1
ATOM 1651 C C . ASN A 1 203 ? -6.692 3.598 1.762 1.00 86.62 203 ASN A C 1
ATOM 1653 O O . ASN A 1 203 ? -5.919 4.379 2.306 1.00 86.62 203 ASN A O 1
ATOM 1657 N N . LEU A 1 204 ? -6.292 2.753 0.821 1.00 88.56 204 LEU A N 1
ATOM 1658 C CA . LEU A 1 204 ? -5.009 2.867 0.145 1.00 88.56 204 LEU A CA 1
ATOM 1659 C C . LEU A 1 204 ? -5.157 3.822 -1.041 1.00 88.56 204 LEU A C 1
ATOM 1661 O O . LEU A 1 204 ? -5.994 3.609 -1.918 1.00 88.56 204 LEU A O 1
ATOM 1665 N N . GLN A 1 205 ? -4.331 4.864 -1.059 1.00 87.38 205 GLN A N 1
ATOM 1666 C CA . GLN A 1 205 ? -4.158 5.754 -2.200 1.00 87.38 205 GLN A CA 1
ATOM 1667 C C . GLN A 1 205 ? -2.676 6.101 -2.313 1.00 87.38 205 GLN A C 1
ATOM 1669 O O . GLN A 1 205 ? -2.061 6.498 -1.322 1.00 87.38 205 GLN A O 1
ATOM 1674 N N . ILE A 1 206 ? -2.114 5.957 -3.512 1.00 87.12 206 ILE A N 1
ATOM 1675 C CA . ILE A 1 206 ? -0.706 6.236 -3.811 1.00 87.12 206 ILE A CA 1
ATOM 1676 C C . ILE A 1 206 ? -0.660 7.327 -4.872 1.00 87.12 206 ILE A C 1
ATOM 1678 O O . ILE A 1 206 ? -1.474 7.328 -5.787 1.00 87.12 206 ILE A O 1
ATOM 1682 N N . ARG A 1 207 ? 0.293 8.249 -4.754 1.00 83.62 207 ARG A N 1
ATOM 1683 C CA . ARG A 1 207 ? 0.595 9.262 -5.771 1.00 83.62 207 ARG A CA 1
ATOM 1684 C C . ARG A 1 207 ? 2.090 9.546 -5.826 1.00 83.62 207 ARG A C 1
ATOM 1686 O O . ARG A 1 207 ? 2.827 9.138 -4.925 1.00 83.62 207 ARG A O 1
ATOM 1693 N N . PHE A 1 208 ? 2.530 10.292 -6.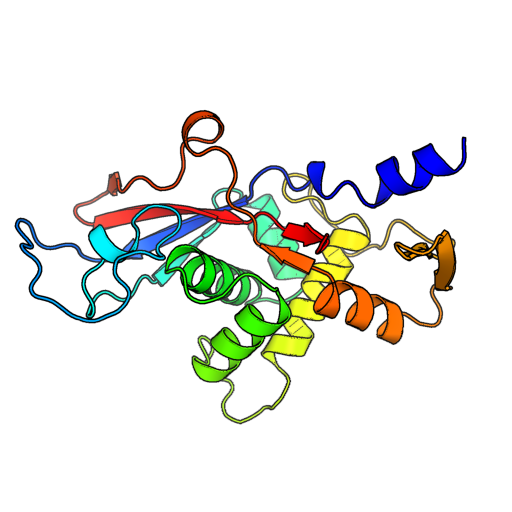833 1.00 82.94 208 PHE A N 1
ATOM 1694 C CA . PHE A 1 208 ? 3.894 10.810 -6.858 1.00 82.94 208 PHE A CA 1
ATOM 1695 C C . PHE A 1 208 ? 4.146 11.826 -5.735 1.00 82.94 208 PHE A C 1
ATOM 1697 O O . PHE A 1 208 ? 3.232 12.479 -5.217 1.00 82.94 208 PHE A O 1
ATOM 1704 N N . LYS A 1 209 ? 5.407 11.909 -5.311 1.00 82.88 209 LYS A N 1
ATOM 1705 C CA . LYS A 1 209 ? 5.938 13.046 -4.563 1.00 82.88 209 LYS A CA 1
ATOM 1706 C C . LYS A 1 209 ? 5.871 14.262 -5.502 1.00 82.88 209 LYS A C 1
ATOM 1708 O O . LYS A 1 209 ? 6.024 14.101 -6.707 1.00 82.88 209 LYS A O 1
ATOM 1713 N N . ASN A 1 210 ? 5.525 15.411 -4.933 1.00 63.19 210 ASN A N 1
ATOM 1714 C CA . ASN A 1 210 ? 5.527 16.677 -5.662 1.00 63.19 210 ASN A CA 1
ATOM 1715 C C . ASN A 1 210 ? 6.882 17.336 -5.447 1.00 63.19 210 ASN A C 1
ATOM 1717 O O . ASN A 1 210 ? 7.511 16.954 -4.423 1.00 63.19 210 ASN A O 1
#

Secondary structure (DSSP, 8-state):
--HHHHHHHH-GGGS--EEEEEEE-PPTT------S-GGG-TTSHHHHS-TT---EEEEES-HHHHHHHHHH-TTHHHHHHHHHHHHHTTS--BHHHHHHHHHHH-TT---S-TTHHHHHHHHHHHHHHTT--TTS---S--S--S-EEEE-TTS-EEEE-GGGHHHHHHHHHHHEEE----HHHHT-S-EEEETTEEEEEEEE-EEE--

Nearest PDB structures (foldseek):
  3qmn-assembly1_B  TM=2.443E-01  e=5.879E-01  Vibrio cholerae O1 biovar El Tor str. N16961
  3ne9-assembly2_B  TM=1.854E-01  e=1.154E+00  Corynebacterium ammoniagenes

Sequence (210 aa):
QLATQIQGILELHDMQYVRIELKGSVLEGSVLEGGQNKDKAKIGLNRILTKNENLKFVQTQDITFSQNLMMIDSHMSEIAAEMVKVYYLGFQTTVQELALHVEKNDPLNMGNHKHFYEHKVQEFLLAVAFGMQPSKAWNGSYETHGGYIVVKENGELACYHVYDRDKFRKFLFMNTKFETPSTTRHKFGKIYEREGKKYIKLNLQIRFKN

Solvent-accessible surface area (backbone atoms only — not comparable to full-atom values): 12431 Å² total; per-residue (Å²): 118,72,75,56,55,52,57,71,67,65,46,50,76,67,56,69,62,45,39,37,32,31,36,41,78,78,74,92,81,83,81,80,84,92,68,93,75,80,86,47,23,76,71,46,43,62,81,70,42,59,100,85,49,68,70,36,77,73,46,54,75,46,66,46,32,47,50,40,31,40,72,76,33,86,58,38,59,56,54,52,42,49,38,45,50,46,38,39,56,34,76,44,48,39,45,54,57,29,34,54,49,44,54,73,65,37,89,81,68,73,72,88,54,82,59,53,50,50,50,53,53,29,53,50,54,43,44,46,67,30,67,51,43,56,90,44,83,53,88,81,69,65,78,70,91,80,48,47,79,44,71,45,95,88,68,48,76,47,71,41,51,68,89,44,53,67,60,52,32,50,48,52,40,76,39,26,22,57,51,84,72,63,46,81,85,66,72,42,67,53,79,47,75,58,96,94,39,39,32,36,37,41,64,50,36,59,42,70,61,130